Protein AF-0000000066093395 (afdb_homodimer)

Organism: Xenopus laevis (NCBI:txid8355)

Nearest PDB structures (foldseek):
  8q6o-assembly1_H  TM=8.807E-01  e=1.155E-27  Xenopus laevis
  2e9x-assembly1_B  TM=8.872E-01  e=5.746E-26  Homo sapiens
  2eho-assembly1_C  TM=9.135E-01  e=1.602E-23  Homo sapiens
  8ouw-assembly1_B  TM=8.621E-01  e=1.302E-15  Caenorhabditis elegans
  6rax-assembly1_L  TM=8.146E-01  e=9.639E-13  Drosophila melanogaster

Solvent-accessible surface area (backbone atoms only — not comparable to full-atom values): 20186 Å² total; per-residue (Å²): 120,54,70,67,55,53,41,53,54,36,34,60,36,76,37,42,28,33,27,71,45,75,40,73,65,42,83,47,96,91,48,67,40,65,54,38,39,57,79,40,75,39,73,39,35,35,54,56,50,49,52,36,35,74,69,68,38,37,45,56,51,63,58,84,64,74,34,64,71,55,38,48,52,52,36,53,50,45,69,70,41,92,47,55,51,80,64,97,42,71,40,50,68,50,44,49,51,53,43,52,72,72,41,36,92,50,34,83,64,41,69,59,42,54,52,44,53,48,51,36,48,52,52,50,52,52,50,40,48,50,50,29,47,34,33,69,69,39,71,40,71,30,81,60,64,50,58,62,33,64,67,50,44,46,49,37,23,52,41,34,31,51,45,51,50,50,51,48,49,54,55,49,44,67,70,52,63,66,76,72,64,66,71,77,111,123,55,71,66,55,52,42,54,53,36,34,59,36,76,37,42,30,32,26,72,44,75,39,73,66,42,84,46,96,92,48,66,41,66,55,38,38,57,78,39,75,38,74,38,35,35,56,56,51,50,52,35,36,72,70,69,39,35,44,56,51,64,57,84,64,74,34,62,71,55,37,49,51,52,36,52,51,44,69,69,42,92,48,56,52,81,64,98,41,69,39,51,68,50,42,49,51,51,43,51,72,70,41,36,91,51,35,82,63,43,69,58,42,53,52,44,53,49,52,36,48,52,52,51,51,53,50,39,46,51,50,27,49,34,34,69,70,39,70,42,70,30,80,59,65,50,58,62,33,66,67,52,43,46,51,36,24,51,42,35,31,51,45,50,51,50,52,48,49,56,55,51,44,66,72,52,63,66,77,71,65,65,75,75,114

Radius of gyration: 28.42 Å; Cα contacts (8 Å, |Δi|>4): 502; chains: 2; bounding box: 44×84×55 Å

Sequence (370 aa):
MDASEVEFLAEKEQVTVIPNFSLDKVYLIGGDLGPFNPSLPVEVPLWLAINLKQRQKCRIVPPEWMDVEKLEAIRDQERREETFTPMPSPYYMELTKLLLNHAADNIPKADEIRTLVKDTWDTRIAKLRLSADSFVKGQEAHAKLDNLTLMEINTIGTFFTESLNHMYKLRTSLQNPEEGQSQDYMDASEVEFLAEKEQVTVIPNFSLDKVYLIGGDLGPFNPSLPVEVPLWLAINLKQRQKCRIVPPEWMDVEKLEAIRDQERREETFTPMPSPYYMELTKLLLNHAADNIPKADEIRTLVKDTWDTRIAKLRLSADSFVKGQEAHAKLDNLTLMEINTIGTFFTESLNHMYKLRTSLQNPEEGQSQDY

Structure (mmCIF, N/CA/C/O backbone):
data_AF-0000000066093395-model_v1
#
loop_
_entity.id
_entity.type
_entity.pdbx_description
1 polymer 'DNA replication complex GINS protein PSF2'
#
loop_
_atom_site.group_PDB
_atom_site.id
_atom_site.type_symbol
_atom_site.label_atom_id
_atom_site.label_alt_id
_atom_site.label_comp_id
_atom_site.label_asym_id
_atom_site.label_entity_id
_atom_site.label_seq_id
_atom_site.pdbx_PDB_ins_code
_atom_site.Cartn_x
_atom_site.Cartn_y
_atom_site.Cartn_z
_atom_site.occupancy
_atom_site.B_iso_or_equiv
_atom_site.auth_seq_id
_atom_site.auth_comp_id
_atom_site.auth_asym_id
_atom_site.auth_atom_id
_atom_site.pdbx_PDB_model_num
ATOM 1 N N . MET A 1 1 ? 1.499 8.109 -1.812 1 68.25 1 MET A N 1
ATOM 2 C CA . MET A 1 1 ? 2.402 9.031 -1.131 1 68.25 1 MET A CA 1
ATOM 3 C C . MET A 1 1 ? 2.898 8.438 0.183 1 68.25 1 MET A C 1
ATOM 5 O O . MET A 1 1 ? 2.115 7.871 0.949 1 68.25 1 MET A O 1
ATOM 9 N N . ASP A 1 2 ? 4.191 8.398 0.306 1 76.38 2 ASP A N 1
ATOM 10 C CA . ASP A 1 2 ? 4.738 7.82 1.528 1 76.38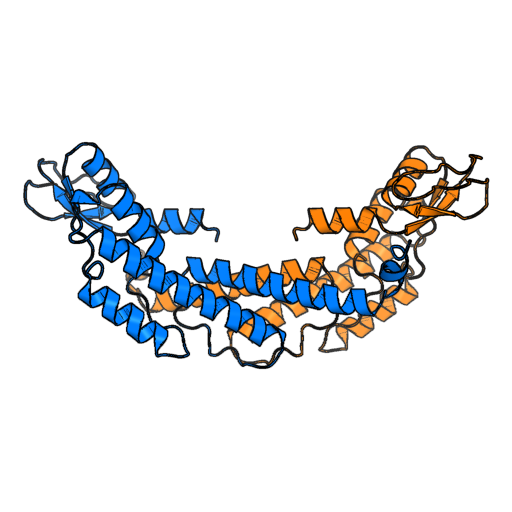 2 ASP A CA 1
ATOM 11 C C . ASP A 1 2 ? 4.863 8.875 2.627 1 76.38 2 ASP A C 1
ATOM 13 O O . ASP A 1 2 ? 4.555 10.047 2.41 1 76.38 2 ASP A O 1
ATOM 17 N N . ALA A 1 3 ? 5.141 8.484 3.775 1 78.69 3 ALA A N 1
ATOM 18 C CA . ALA A 1 3 ? 5.207 9.32 4.973 1 78.69 3 ALA A CA 1
ATOM 19 C C . ALA A 1 3 ? 6.152 10.5 4.77 1 78.69 3 ALA A C 1
ATOM 21 O O . ALA A 1 3 ? 5.863 11.617 5.203 1 78.69 3 ALA A O 1
ATOM 22 N N . SER A 1 4 ? 7.219 10.203 4.031 1 83.19 4 SER A N 1
ATOM 23 C CA . SER A 1 4 ? 8.219 11.242 3.783 1 83.19 4 SER A CA 1
ATOM 24 C C . SER A 1 4 ? 7.668 12.336 2.881 1 83.19 4 SER A C 1
ATOM 26 O O . SER A 1 4 ? 7.969 13.516 3.076 1 83.19 4 SER A O 1
ATOM 28 N N . GLU A 1 5 ? 6.926 11.906 2.008 1 85.44 5 GLU A N 1
ATOM 29 C CA . GLU A 1 5 ? 6.328 12.875 1.091 1 85.44 5 GLU A CA 1
ATOM 30 C C . GLU A 1 5 ? 5.324 13.773 1.812 1 85.44 5 GLU A C 1
ATOM 32 O O . GLU A 1 5 ? 5.266 14.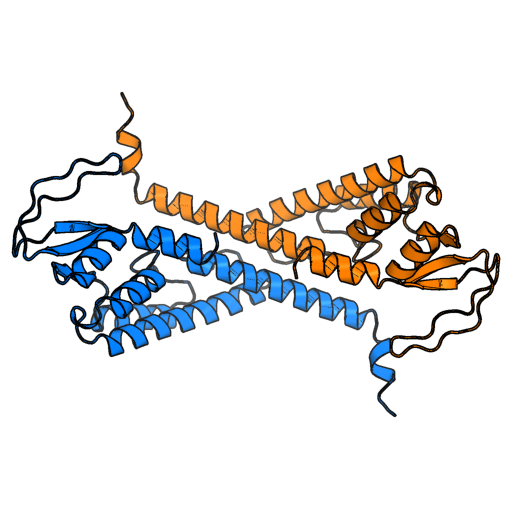977 1.551 1 85.44 5 GLU A O 1
ATOM 37 N N . VAL A 1 6 ? 4.637 13.18 2.713 1 87.75 6 VAL A N 1
ATOM 38 C CA . VAL A 1 6 ? 3.662 13.953 3.477 1 87.75 6 VAL A CA 1
ATOM 39 C C . VAL A 1 6 ? 4.387 14.969 4.359 1 87.75 6 VAL A C 1
ATOM 41 O O . VAL A 1 6 ? 3.961 16.125 4.465 1 87.75 6 VAL A O 1
ATOM 44 N N . GLU A 1 7 ? 5.453 14.531 4.934 1 89.12 7 GLU A N 1
ATOM 45 C CA . GLU A 1 7 ? 6.262 15.422 5.762 1 89.12 7 GLU A CA 1
ATOM 46 C C . GLU A 1 7 ? 6.816 16.578 4.938 1 89.12 7 GLU A C 1
ATOM 48 O O . GLU A 1 7 ? 6.875 17.719 5.418 1 89.12 7 GLU A O 1
ATOM 53 N N . PHE A 1 8 ? 7.207 16.281 3.746 1 89.81 8 PHE A N 1
ATOM 54 C CA . PHE A 1 8 ? 7.711 17.312 2.85 1 89.81 8 PHE A CA 1
ATOM 55 C C . PHE A 1 8 ? 6.641 18.375 2.576 1 89.81 8 PHE A C 1
ATOM 57 O O . PHE A 1 8 ? 6.922 19.562 2.586 1 89.81 8 PHE A O 1
ATOM 64 N N . LEU A 1 9 ? 5.531 17.922 2.408 1 87.62 9 LEU A N 1
ATOM 65 C CA . LEU A 1 9 ? 4.418 18.828 2.168 1 87.62 9 LEU A CA 1
ATOM 66 C C . LEU A 1 9 ? 4.121 19.656 3.41 1 87.62 9 LEU A C 1
ATOM 68 O O . LEU A 1 9 ? 3.834 20.859 3.307 1 87.62 9 LEU A O 1
ATOM 72 N N . ALA A 1 10 ? 4.227 19 4.516 1 92.44 10 ALA A N 1
ATOM 73 C CA . ALA A 1 10 ? 4.004 19.703 5.781 1 92.44 10 ALA A CA 1
ATOM 74 C C . ALA A 1 10 ? 5.016 20.828 5.973 1 92.44 10 ALA A C 1
ATOM 76 O O . ALA A 1 10 ? 4.68 21.891 6.5 1 92.44 10 ALA A O 1
ATOM 77 N N . GLU A 1 11 ? 6.199 20.641 5.504 1 93.38 11 GLU A N 1
ATOM 78 C CA . GLU A 1 11 ? 7.266 21.625 5.641 1 93.38 11 GLU A CA 1
ATOM 79 C C . GLU A 1 11 ? 6.988 22.859 4.793 1 93.38 11 GLU A C 1
ATOM 81 O O . GLU A 1 11 ? 7.547 23.922 5.043 1 93.38 11 GLU A O 1
ATOM 86 N N . LYS A 1 12 ? 6.172 22.672 3.83 1 90.62 12 LYS A N 1
ATOM 87 C CA . LYS A 1 12 ? 5.863 23.781 2.938 1 90.62 12 LYS A CA 1
ATOM 88 C C . LYS A 1 12 ? 4.703 24.609 3.477 1 90.62 12 LYS A C 1
ATOM 90 O O . LYS A 1 12 ? 4.434 25.719 2.979 1 90.62 12 LYS A O 1
ATOM 95 N N . GLU A 1 13 ? 4.055 24.125 4.449 1 92.19 13 GLU A N 1
ATOM 96 C CA . GLU A 1 13 ? 2.951 24.859 5.059 1 92.19 13 GLU A CA 1
ATOM 97 C C . GLU A 1 13 ? 3.424 26.188 5.641 1 92.19 13 GLU A C 1
ATOM 99 O O . GLU A 1 13 ? 4.52 26.281 6.199 1 92.19 13 GLU A O 1
ATOM 104 N N . GLN A 1 14 ? 2.498 27.188 5.449 1 92.12 14 GLN A N 1
ATOM 105 C CA . GLN A 1 14 ? 2.818 28.5 5.992 1 92.12 14 GLN A CA 1
ATOM 106 C C . GLN A 1 14 ? 2.555 28.562 7.496 1 92.12 14 GLN A C 1
ATOM 108 O O . GLN A 1 14 ? 1.531 28.062 7.969 1 92.12 14 GLN A O 1
ATOM 113 N N . VAL A 1 15 ? 3.596 29.094 8.195 1 96.06 15 VAL A N 1
ATOM 114 C CA . VAL A 1 15 ? 3.445 29.344 9.625 1 96.06 15 VAL A CA 1
ATOM 115 C C . VAL A 1 15 ? 3.867 30.766 9.953 1 96.06 15 VAL A C 1
ATOM 117 O O . VAL A 1 15 ? 4.539 31.422 9.156 1 96.06 15 VAL A O 1
ATOM 120 N N . THR A 1 16 ? 3.398 31.234 11.086 1 97.5 16 THR A N 1
ATOM 121 C CA . THR A 1 16 ? 3.727 32.594 11.516 1 97.5 16 THR A CA 1
ATOM 122 C C . THR A 1 16 ? 4.973 32.594 12.398 1 97.5 16 THR A C 1
ATOM 124 O O . THR A 1 16 ? 5.121 31.734 13.273 1 97.5 16 THR A O 1
ATOM 127 N N . VAL A 1 17 ? 5.922 33.5 12.094 1 97.94 17 VAL A N 1
ATOM 128 C CA . VAL A 1 17 ? 7.09 33.656 12.953 1 97.94 17 VAL A CA 1
ATOM 129 C C . VAL A 1 17 ? 7.215 35.125 13.367 1 97.94 17 VAL A C 1
ATOM 131 O O . VAL A 1 17 ? 6.672 36.031 12.703 1 97.94 17 VAL A O 1
ATOM 134 N N . ILE A 1 18 ? 7.77 35.312 14.492 1 98.31 18 ILE A N 1
ATOM 135 C CA . ILE A 1 18 ? 8.125 36.656 14.961 1 98.31 18 ILE A CA 1
ATOM 136 C C . ILE A 1 18 ? 9.641 36.812 14.93 1 98.31 18 ILE A C 1
ATOM 138 O O . ILE A 1 18 ? 10.344 36.312 15.82 1 98.31 18 ILE A O 1
ATOM 142 N N . PRO A 1 19 ? 10.156 37.469 13.922 1 97.25 19 PRO A N 1
ATOM 143 C CA . PRO A 1 19 ? 11.602 37.594 13.789 1 97.25 19 PRO A CA 1
ATOM 144 C C . PRO A 1 19 ? 12.195 38.594 14.805 1 97.25 19 PRO A C 1
ATOM 146 O O . PRO A 1 19 ? 11.477 39.438 15.344 1 97.25 19 PRO A O 1
ATOM 149 N N . ASN A 1 20 ? 13.453 38.406 15.117 1 97.62 20 ASN A N 1
ATOM 150 C CA . ASN A 1 20 ? 14.172 39.375 15.945 1 97.62 20 ASN A CA 1
ATOM 151 C C . ASN A 1 20 ? 15.25 40.094 15.148 1 97.62 20 ASN A C 1
ATOM 153 O O . ASN A 1 20 ? 16.172 40.688 15.734 1 97.62 20 ASN A O 1
ATOM 157 N N . PHE A 1 21 ? 15.133 40.031 13.82 1 95.62 21 PHE A N 1
ATOM 158 C CA . PHE A 1 21 ? 16.062 40.688 12.906 1 95.62 21 PHE A CA 1
ATOM 159 C C . PHE A 1 21 ? 15.305 41.438 11.82 1 95.62 21 PHE A C 1
ATOM 161 O O . PHE A 1 21 ? 14.086 41.312 11.703 1 95.62 21 PHE A O 1
ATOM 168 N N . SER A 1 22 ? 15.984 42.25 11.117 1 94.75 22 SER A N 1
ATOM 169 C CA . SER A 1 22 ? 15.43 42.969 9.984 1 94.75 22 SER A CA 1
ATOM 170 C C . SER A 1 22 ? 16.031 42.5 8.672 1 94.75 22 SER A C 1
ATOM 172 O O . SER A 1 22 ? 17.25 42.281 8.578 1 94.75 22 SER A O 1
ATOM 174 N N . LEU A 1 23 ? 15.227 42.219 7.82 1 92.06 23 LEU A N 1
ATOM 175 C CA . LEU A 1 23 ? 15.648 41.812 6.484 1 92.06 23 LEU A CA 1
ATOM 176 C C . LEU A 1 23 ? 14.625 42.25 5.438 1 92.06 23 LEU A C 1
ATOM 178 O O . LEU A 1 23 ? 13.43 42 5.605 1 92.06 23 LEU A O 1
ATOM 182 N N . ASP A 1 24 ? 15.062 42.875 4.418 1 90.44 24 ASP A N 1
ATOM 183 C CA . ASP A 1 24 ? 14.172 43.281 3.346 1 90.44 24 ASP A CA 1
ATOM 184 C C . ASP A 1 24 ? 13.602 42.094 2.604 1 90.44 24 ASP A C 1
ATOM 186 O O . ASP A 1 24 ? 14.078 40.969 2.779 1 90.44 24 ASP A O 1
ATOM 190 N N . LYS A 1 25 ? 12.594 42.344 1.783 1 90.31 25 LYS A N 1
ATOM 191 C CA . LYS A 1 25 ? 11.914 41.281 1.021 1 90.31 25 LYS A CA 1
ATOM 192 C C . LYS A 1 25 ? 12.883 40.594 0.074 1 90.31 25 LYS A C 1
ATOM 194 O O . LYS A 1 25 ? 13.711 41.219 -0.568 1 90.31 25 LYS A O 1
ATOM 199 N N . VAL A 1 26 ? 12.828 39.312 0.189 1 85.62 26 VAL A N 1
ATOM 200 C CA . VAL A 1 26 ? 13.633 38.5 -0.722 1 85.62 26 VAL A CA 1
ATOM 201 C C . VAL A 1 26 ? 12.734 37.844 -1.775 1 85.62 26 VAL A C 1
ATOM 203 O O . VAL A 1 26 ? 11.797 37.125 -1.439 1 85.62 26 VAL A O 1
ATOM 206 N N . TYR A 1 27 ? 12.914 38.219 -3.018 1 84.94 27 TYR A N 1
ATOM 207 C CA . TYR A 1 27 ? 12.102 37.688 -4.113 1 84.94 27 TYR A CA 1
ATOM 208 C C . TYR A 1 27 ? 12.688 36.406 -4.652 1 84.94 27 TYR A C 1
ATOM 210 O O . TYR A 1 27 ? 13.844 36.344 -5.078 1 84.94 27 TYR A O 1
ATOM 218 N N . LEU A 1 28 ? 11.945 35.344 -4.398 1 80.62 28 LEU A N 1
ATOM 219 C CA . LEU A 1 28 ? 12.383 34.031 -4.871 1 80.62 28 LEU A CA 1
ATOM 220 C C . LEU A 1 28 ? 11.422 33.5 -5.922 1 80.62 28 LEU A C 1
ATOM 222 O O . LEU A 1 28 ? 10.312 34.031 -6.086 1 80.62 28 LEU A O 1
ATOM 226 N N . ILE A 1 29 ? 11.836 32.5 -6.645 1 78.06 29 ILE A N 1
ATOM 227 C CA . ILE A 1 29 ? 11.016 31.906 -7.684 1 78.06 29 ILE A CA 1
ATOM 228 C C . ILE A 1 29 ? 9.781 31.266 -7.059 1 78.06 29 ILE A C 1
ATOM 230 O O . ILE A 1 29 ? 8.68 31.344 -7.609 1 78.06 29 ILE A O 1
ATOM 234 N N . GLY A 1 30 ? 9.93 30.781 -5.855 1 72.81 30 GLY A N 1
ATOM 235 C CA . GLY A 1 30 ? 8.836 30.062 -5.215 1 72.81 30 GLY A CA 1
ATOM 236 C C . GLY A 1 30 ? 8.008 30.938 -4.297 1 72.81 30 GLY A C 1
ATOM 237 O O . GLY A 1 30 ? 7.145 30.438 -3.568 1 72.81 30 GLY A O 1
ATOM 238 N N . GLY A 1 31 ? 8.297 32.156 -4.398 1 78.38 31 GLY A N 1
ATOM 239 C CA . GLY A 1 31 ? 7.562 33.062 -3.527 1 78.38 31 GLY A CA 1
ATOM 240 C C . GLY A 1 31 ? 8.461 34 -2.74 1 78.38 31 GLY A C 1
ATOM 241 O O . GLY A 1 31 ? 9.586 33.625 -2.396 1 78.38 31 GLY A O 1
ATOM 242 N N . ASP A 1 32 ? 7.938 35.125 -2.578 1 84.56 32 ASP A N 1
ATOM 243 C CA . ASP A 1 32 ? 8.703 36.125 -1.851 1 84.56 32 ASP A CA 1
ATOM 244 C C . ASP A 1 32 ? 8.727 35.812 -0.354 1 84.56 32 ASP A C 1
ATOM 246 O O . ASP A 1 32 ? 7.797 35.188 0.172 1 84.56 32 ASP A O 1
ATOM 250 N N . LEU A 1 33 ? 9.828 36.094 0.208 1 86.5 33 LEU A N 1
ATOM 251 C CA . LEU A 1 33 ? 9.977 35.969 1.653 1 86.5 33 LEU A CA 1
ATOM 252 C C . LEU A 1 33 ? 10.156 37.312 2.314 1 86.5 33 LEU A C 1
ATOM 254 O O . LEU A 1 33 ? 10.891 38.188 1.808 1 86.5 33 LEU A O 1
ATOM 258 N N . GLY A 1 34 ? 9.469 37.531 3.361 1 85.69 34 GLY A N 1
ATOM 259 C CA . GLY A 1 34 ? 9.617 38.781 4.098 1 85.69 34 GLY A CA 1
ATOM 260 C C . GLY A 1 34 ? 8.758 39.906 3.549 1 85.69 34 GLY A C 1
ATOM 261 O O . GLY A 1 34 ? 7.762 39.656 2.867 1 85.69 34 GLY A O 1
ATOM 262 N N . PRO A 1 35 ? 9.086 41.094 3.951 1 92.12 35 PRO A N 1
ATOM 263 C CA . PRO A 1 35 ? 10.211 41.469 4.805 1 92.12 35 PRO A CA 1
ATOM 264 C C . PRO A 1 35 ? 10.086 40.938 6.23 1 92.12 35 PRO A C 1
ATOM 266 O O . PRO A 1 35 ? 8.984 40.594 6.66 1 92.12 35 PRO A O 1
ATOM 269 N N . PHE A 1 36 ? 11.312 40.875 6.809 1 95.38 36 PHE A N 1
ATOM 270 C CA . PHE A 1 36 ? 11.367 40.531 8.227 1 95.38 36 PHE A CA 1
ATOM 271 C C . PHE A 1 36 ? 11.648 41.781 9.062 1 95.38 36 PHE A C 1
ATOM 273 O O . PHE A 1 36 ? 12.602 42.5 8.805 1 95.38 36 PHE A O 1
ATOM 280 N N . ASN A 1 37 ? 10.711 42.062 9.914 1 95.81 37 ASN A N 1
ATOM 281 C CA . ASN A 1 37 ? 10.867 43.156 10.875 1 95.81 37 ASN A CA 1
ATOM 282 C C . ASN A 1 37 ? 10.742 42.656 12.312 1 95.81 37 ASN A C 1
ATOM 284 O O . ASN A 1 37 ? 9.859 41.844 12.625 1 95.81 37 ASN A O 1
ATOM 288 N N . PRO A 1 38 ? 11.656 43.125 13.109 1 96.19 38 PRO A N 1
ATOM 289 C CA . PRO A 1 38 ? 11.594 42.656 14.5 1 96.19 38 PRO A CA 1
ATOM 290 C C . PRO A 1 38 ? 10.219 42.875 15.125 1 96.19 38 PRO A C 1
ATOM 292 O O . PRO A 1 38 ? 9.609 43.906 14.945 1 96.19 38 PRO A O 1
ATOM 295 N N . SER A 1 39 ? 9.75 41.844 15.836 1 94.62 39 SER A N 1
ATOM 296 C CA . SER A 1 39 ? 8.555 41.875 16.672 1 94.62 39 SER A CA 1
ATOM 297 C C . SER A 1 39 ? 7.285 41.938 15.836 1 94.62 39 SER A C 1
ATOM 299 O O . SER A 1 39 ? 6.184 42.062 16.375 1 94.62 39 SER A O 1
ATOM 301 N N . LEU A 1 40 ? 7.434 41.938 14.484 1 96.06 40 LEU A N 1
ATOM 302 C CA . LEU A 1 40 ? 6.266 41.906 13.617 1 96.06 40 LEU A CA 1
ATOM 303 C C . LEU A 1 40 ? 6.059 40.5 13.031 1 96.06 40 LEU A C 1
ATOM 305 O O . LEU A 1 40 ? 6.969 39.938 12.414 1 96.06 40 LEU A O 1
ATOM 309 N N . PRO A 1 41 ? 4.934 39.969 13.203 1 96.94 41 PRO A N 1
ATOM 310 C CA . PRO A 1 41 ? 4.672 38.625 12.68 1 96.94 41 PRO A CA 1
ATOM 311 C C . PRO A 1 41 ? 4.734 38.562 11.156 1 96.94 41 PRO A C 1
ATOM 313 O O . PRO A 1 41 ? 4.301 39.5 10.477 1 96.94 41 PRO A O 1
ATOM 316 N N . VAL A 1 42 ? 5.293 37.469 10.656 1 95.62 42 VAL A N 1
ATOM 317 C CA . VAL A 1 42 ? 5.395 37.25 9.219 1 95.62 42 VAL A CA 1
ATOM 318 C C . VAL A 1 42 ? 5.121 35.781 8.914 1 95.62 42 VAL A C 1
ATOM 320 O O . VAL A 1 42 ? 5.523 34.875 9.672 1 95.62 42 VAL A O 1
ATOM 323 N N . GLU A 1 43 ? 4.465 35.5 7.789 1 94.75 43 GLU A N 1
ATOM 324 C CA . GLU A 1 43 ? 4.203 34.156 7.367 1 94.75 43 GLU A CA 1
ATOM 325 C C . GLU A 1 43 ? 5.348 33.594 6.512 1 94.75 43 GLU A C 1
ATOM 327 O O . GLU A 1 43 ? 5.789 34.25 5.57 1 94.75 43 GLU A O 1
ATOM 332 N N . VAL A 1 44 ? 5.824 32.438 6.902 1 94.31 44 VAL A N 1
ATOM 333 C CA . VAL A 1 44 ? 6.902 31.797 6.16 1 94.31 44 VAL A CA 1
ATOM 334 C C . VAL A 1 44 ? 6.645 30.281 6.09 1 94.31 44 VAL A C 1
ATOM 336 O O . VAL A 1 44 ? 5.891 29.734 6.902 1 94.31 44 VAL A O 1
ATOM 339 N N . PRO A 1 45 ? 7.223 29.594 5.137 1 93.75 45 PRO A N 1
ATOM 340 C CA . PRO A 1 45 ? 7.145 28.141 5.152 1 93.75 45 PRO A CA 1
ATOM 341 C C . PRO A 1 45 ? 7.758 27.531 6.41 1 93.75 45 PRO A C 1
ATOM 343 O O . PRO A 1 45 ? 8.711 28.078 6.965 1 93.75 45 PRO A O 1
ATOM 346 N N . LEU A 1 46 ? 7.277 26.453 6.82 1 96.75 46 LEU A N 1
ATOM 347 C CA . LEU A 1 46 ? 7.688 25.828 8.078 1 96.75 46 LEU A CA 1
ATOM 348 C C . LEU A 1 46 ? 9.18 25.531 8.078 1 96.75 46 LEU A C 1
ATOM 350 O O . LEU A 1 46 ? 9.859 25.719 9.086 1 96.75 46 LEU A O 1
ATOM 354 N N . TRP A 1 47 ? 9.633 25.031 6.91 1 94.94 47 TRP A N 1
ATOM 355 C CA . TRP A 1 47 ? 11.055 24.688 6.863 1 94.94 47 TRP A CA 1
ATOM 356 C C . TRP A 1 47 ? 11.922 25.906 7.156 1 94.94 47 TRP A C 1
ATOM 358 O O . TRP A 1 47 ? 12.945 25.812 7.832 1 94.94 47 TRP A O 1
ATOM 368 N N . LEU A 1 48 ? 11.531 27.031 6.719 1 94.44 48 LEU A N 1
ATOM 369 C CA . LEU A 1 48 ? 12.281 28.25 6.98 1 94.44 48 LEU A CA 1
ATOM 370 C C . LEU A 1 48 ? 12.133 28.688 8.438 1 94.44 48 LEU A C 1
ATOM 372 O O . LEU A 1 48 ? 13.102 29.125 9.062 1 94.44 48 LEU A O 1
ATOM 376 N N . ALA A 1 49 ? 10.93 28.562 8.945 1 97.25 49 ALA A N 1
ATOM 377 C CA . ALA A 1 49 ? 10.688 28.875 10.352 1 97.25 49 ALA A CA 1
ATOM 378 C C . ALA A 1 49 ? 11.609 28.078 11.266 1 97.25 49 ALA A C 1
ATOM 380 O O . ALA A 1 49 ? 12.203 28.625 12.195 1 97.25 49 ALA A O 1
ATOM 381 N N . ILE A 1 50 ? 11.766 26.844 10.961 1 97.44 50 ILE A N 1
ATOM 382 C CA . ILE A 1 50 ? 12.594 25.953 11.766 1 97.44 50 ILE A CA 1
ATOM 383 C C . ILE A 1 50 ? 14.055 26.375 11.688 1 97.44 50 ILE A C 1
ATOM 385 O O . ILE A 1 50 ? 14.75 26.422 12.703 1 97.44 50 ILE A O 1
ATOM 389 N N . ASN A 1 51 ? 14.414 26.703 10.477 1 95.5 51 ASN A N 1
ATOM 390 C CA . ASN A 1 51 ? 15.789 27.156 10.273 1 95.5 51 ASN A CA 1
ATOM 391 C C . ASN A 1 51 ? 16.062 28.438 11.062 1 95.5 51 ASN A C 1
ATOM 393 O O . ASN A 1 51 ? 17.094 28.531 11.75 1 95.5 51 ASN A O 1
ATOM 397 N N . LEU A 1 52 ? 15.211 29.375 10.938 1 96.56 52 LEU A N 1
ATOM 398 C CA . LEU A 1 52 ? 15.359 30.641 11.648 1 96.56 52 LEU A CA 1
ATOM 399 C C . LEU A 1 52 ? 15.359 30.422 13.164 1 96.56 52 LEU A C 1
ATOM 401 O O . LEU A 1 52 ? 16.156 31.016 13.883 1 96.56 52 LEU A O 1
ATOM 405 N N . LYS A 1 53 ? 14.484 29.5 13.617 1 97.88 53 LYS A N 1
ATOM 406 C CA . LYS A 1 53 ? 14.398 29.188 15.039 1 97.88 53 LYS A CA 1
ATOM 407 C C . LYS A 1 53 ? 15.695 28.562 15.539 1 97.88 53 LYS A C 1
ATOM 409 O O . LYS A 1 53 ? 16.188 28.922 16.609 1 97.88 53 LYS A O 1
ATOM 414 N N . GLN A 1 54 ? 16.203 27.688 14.758 1 96.88 54 GLN A N 1
ATOM 415 C CA . GLN A 1 54 ? 17.438 27.016 15.117 1 96.88 54 GLN A CA 1
ATOM 416 C C . GLN A 1 54 ? 18.578 28.031 15.281 1 96.88 54 GLN A C 1
ATOM 418 O O . GLN A 1 54 ? 19.453 27.844 16.125 1 96.88 54 GLN A O 1
ATOM 423 N N . ARG A 1 55 ? 18.562 29.078 14.578 1 96.62 55 ARG A N 1
ATOM 424 C CA . ARG A 1 55 ? 19.578 30.125 14.617 1 96.62 55 ARG A CA 1
ATOM 425 C C . ARG A 1 55 ? 19.203 31.203 15.633 1 96.62 55 ARG A C 1
ATOM 427 O O . ARG A 1 55 ? 19.875 32.25 15.719 1 96.62 55 ARG A O 1
ATOM 434 N N . GLN A 1 56 ? 18.156 31.016 16.312 1 97.06 56 GLN A N 1
ATOM 435 C CA . GLN A 1 56 ? 17.656 31.938 17.344 1 97.06 56 GLN A CA 1
ATOM 436 C C . GLN A 1 56 ? 17.297 33.281 16.734 1 97.06 56 GLN A C 1
ATOM 438 O O . GLN A 1 56 ? 17.547 34.312 17.344 1 97.06 56 GLN A O 1
ATOM 443 N N . LYS A 1 57 ? 16.672 33.188 15.523 1 97.19 57 LYS A N 1
ATOM 444 C CA . LYS A 1 57 ? 16.359 34.406 14.797 1 97.19 57 LYS A CA 1
ATOM 445 C C . LYS A 1 57 ? 14.859 34.719 14.844 1 97.19 57 LYS A C 1
ATOM 447 O O . LYS A 1 57 ? 14.414 35.75 14.359 1 97.19 57 LYS A O 1
ATOM 452 N N . CYS A 1 58 ? 14.117 33.812 15.445 1 97.88 58 CYS A N 1
ATOM 453 C CA . CYS A 1 58 ? 12.688 34.062 15.523 1 97.88 58 CYS A CA 1
ATOM 454 C C . CYS A 1 58 ? 12.039 33.219 16.609 1 97.88 58 CYS A C 1
ATOM 456 O O . CYS A 1 58 ? 12.695 32.344 17.188 1 97.88 58 CYS A O 1
ATOM 458 N N . ARG A 1 59 ? 10.859 33.562 16.906 1 97.94 59 ARG A N 1
ATOM 459 C CA . ARG A 1 59 ? 9.914 32.719 17.609 1 97.94 59 ARG A CA 1
ATOM 460 C C . ARG A 1 59 ? 8.805 32.25 16.672 1 97.94 59 ARG A C 1
ATOM 462 O O . ARG A 1 59 ? 8.32 33.031 15.844 1 97.94 59 ARG A O 1
ATOM 469 N N . ILE A 1 60 ? 8.438 31 16.891 1 98.25 60 ILE A N 1
ATOM 470 C CA . ILE A 1 60 ? 7.363 30.469 16.062 1 98.25 60 ILE A CA 1
ATOM 471 C C . ILE A 1 60 ? 6.031 30.562 16.797 1 98.25 60 ILE A C 1
ATOM 473 O O . ILE A 1 60 ? 5.941 30.203 17.969 1 98.25 60 ILE A O 1
ATOM 477 N N . VAL A 1 61 ? 5.043 31.141 16.109 1 98 61 VAL A N 1
ATOM 478 C CA . VAL A 1 61 ? 3.691 31.203 16.656 1 98 61 VAL A CA 1
ATOM 479 C C . VAL A 1 61 ? 2.93 29.922 16.312 1 98 61 VAL A C 1
ATOM 481 O O . VAL A 1 61 ? 2.732 29.625 15.125 1 98 61 VAL A O 1
ATOM 484 N N . PRO A 1 62 ? 2.594 29.172 17.312 1 97.06 62 PRO A N 1
ATOM 485 C CA . PRO A 1 62 ? 1.863 27.953 16.984 1 97.06 62 PRO A CA 1
ATOM 486 C C . PRO A 1 62 ? 0.544 28.219 16.266 1 97.06 62 PRO A C 1
ATOM 488 O O . PRO A 1 62 ? -0.078 29.266 16.484 1 97.06 62 PRO A O 1
ATOM 491 N N . PRO A 1 63 ? 0.177 27.344 15.398 1 97 63 PRO A N 1
ATOM 492 C CA . PRO A 1 63 ? -1.143 27.484 14.773 1 97 63 PRO A CA 1
ATOM 493 C C . PRO A 1 63 ? -2.271 27.547 15.797 1 97 63 PRO A C 1
ATOM 495 O O . PRO A 1 63 ? -2.143 27.016 16.906 1 97 63 PRO A O 1
ATOM 498 N N . GLU A 1 64 ? -3.402 28.094 15.367 1 96.44 64 GLU A N 1
ATOM 499 C CA . GLU A 1 64 ? -4.516 28.359 16.281 1 96.44 64 GLU A CA 1
ATOM 500 C C . GLU A 1 64 ? -5.051 27.078 16.891 1 96.44 64 GLU A C 1
ATOM 502 O O . GLU A 1 64 ? -5.453 27.062 18.047 1 96.44 64 GLU A O 1
ATOM 507 N N . TRP A 1 65 ? -4.98 26.062 16.156 1 97.56 65 TRP A N 1
ATOM 508 C CA . TRP A 1 65 ? -5.59 24.812 16.609 1 97.56 65 TRP A CA 1
ATOM 509 C C . TRP A 1 65 ? -4.691 24.094 17.609 1 97.56 65 TRP A C 1
ATOM 511 O O . TRP A 1 65 ? -5.125 23.156 18.281 1 97.56 65 TRP A O 1
ATOM 521 N N . MET A 1 66 ? -3.412 24.469 17.656 1 97.88 66 MET A N 1
ATOM 522 C CA . MET A 1 66 ? -2.496 23.875 18.625 1 97.88 66 MET A CA 1
ATOM 523 C C . MET A 1 66 ? -2.695 24.469 20.016 1 97.88 66 MET A C 1
ATOM 525 O O . MET A 1 66 ? -1.792 25.109 20.562 1 97.88 66 MET A O 1
ATOM 529 N N . ASP A 1 67 ? -3.889 24.219 20.484 1 98 67 ASP A N 1
ATOM 530 C CA . ASP A 1 67 ? -4.402 24.656 21.781 1 98 67 ASP A CA 1
ATOM 531 C C . ASP A 1 67 ? -5.094 23.516 22.516 1 98 67 ASP A C 1
ATOM 533 O O . ASP A 1 67 ? -5.844 22.734 21.906 1 98 67 ASP A O 1
ATOM 537 N N . VAL A 1 68 ? -4.855 23.406 23.812 1 98.5 68 VAL A N 1
ATOM 538 C CA . VAL A 1 68 ? -5.305 22.266 24.609 1 98.5 68 VAL A CA 1
ATOM 539 C C . VAL A 1 68 ? -6.828 22.156 24.531 1 98.5 68 VAL A C 1
ATOM 541 O O . VAL A 1 68 ? -7.367 21.078 24.281 1 98.5 68 VAL A O 1
ATOM 544 N N . GLU A 1 69 ? -7.512 23.266 24.719 1 98.38 69 GLU A N 1
ATOM 545 C CA . GLU A 1 69 ? -8.969 23.25 24.734 1 98.38 69 GLU A CA 1
ATOM 546 C C . GLU A 1 69 ? -9.523 22.844 23.359 1 98.38 69 GLU A C 1
ATOM 548 O O . GLU A 1 69 ? -10.453 22.031 23.281 1 98.38 69 GLU A O 1
ATOM 553 N N . LYS A 1 70 ? -8.961 23.344 22.328 1 98.31 70 LYS A N 1
ATOM 554 C CA . LYS A 1 70 ? -9.406 23.047 20.969 1 98.31 70 LYS A CA 1
ATOM 555 C C . LYS A 1 70 ? -9.133 21.594 20.609 1 98.31 70 LYS A C 1
ATOM 557 O O . LYS A 1 70 ? -9.984 20.922 20.031 1 98.31 70 LYS A O 1
ATOM 562 N N . LEU A 1 71 ? -7.945 21.141 21 1 98.5 71 LEU A N 1
ATOM 563 C CA . LEU A 1 71 ? -7.551 19.766 20.688 1 98.5 71 LEU A CA 1
ATOM 564 C C . LEU A 1 71 ? -8.375 18.781 21.5 1 98.5 71 LEU A C 1
ATOM 566 O O . LEU A 1 71 ? -8.688 17.688 21.016 1 98.5 71 LEU A O 1
ATOM 570 N N . GLU A 1 72 ? -8.727 19.141 22.719 1 98.56 72 GLU A N 1
ATOM 571 C CA . GLU A 1 72 ? -9.617 18.312 23.531 1 98.56 72 GLU A CA 1
ATOM 572 C C . GLU A 1 72 ? -10.984 18.156 22.859 1 98.56 72 GLU A C 1
ATOM 574 O O . GLU A 1 72 ? -11.531 17.062 22.797 1 98.56 72 GLU A O 1
ATOM 579 N N . ALA A 1 73 ? -11.477 19.234 22.359 1 98.31 73 ALA A N 1
ATOM 580 C CA . ALA A 1 73 ? -12.766 19.203 21.672 1 98.31 73 ALA A CA 1
ATOM 581 C C . ALA A 1 73 ? -12.711 18.328 20.422 1 98.31 73 ALA A C 1
ATOM 583 O O . ALA A 1 73 ? -13.633 17.562 20.156 1 98.31 73 ALA A O 1
ATOM 584 N N . ILE A 1 74 ? -11.664 18.453 19.672 1 98.06 74 ILE A N 1
ATOM 585 C CA . ILE A 1 74 ? -11.469 17.672 18.453 1 98.06 74 ILE A CA 1
ATOM 586 C C . ILE A 1 74 ? -11.398 16.188 18.812 1 98.06 74 ILE A C 1
ATOM 588 O O . ILE A 1 74 ? -12.062 15.359 18.172 1 98.06 74 ILE A O 1
ATOM 592 N N . ARG A 1 75 ? -10.586 15.844 19.812 1 98.12 75 ARG A N 1
ATOM 593 C CA . ARG A 1 75 ? -10.43 14.461 20.266 1 98.12 75 ARG A CA 1
ATOM 594 C C . ARG A 1 75 ? -11.773 13.883 20.703 1 98.12 75 ARG A C 1
ATOM 596 O O . ARG A 1 75 ? -12.133 12.773 20.297 1 98.12 75 ARG A O 1
ATOM 603 N N . ASP A 1 76 ? -12.5 14.641 21.5 1 98.19 76 ASP A N 1
ATOM 604 C CA . ASP A 1 76 ? -13.773 14.156 22.047 1 98.19 76 ASP A CA 1
ATOM 605 C C . ASP A 1 76 ? -14.797 13.969 20.938 1 98.19 76 ASP A C 1
ATOM 607 O O . ASP A 1 76 ? -15.562 13 20.938 1 98.19 76 ASP A O 1
ATOM 611 N N . GLN A 1 77 ? -14.844 14.875 20.016 1 97.75 77 GLN A N 1
ATOM 612 C CA . GLN A 1 77 ? -15.75 14.742 18.875 1 97.75 77 GLN A CA 1
ATOM 613 C C . GLN A 1 77 ? -15.406 13.508 18.047 1 97.75 77 GLN A C 1
ATOM 615 O O . GLN A 1 77 ? -16.312 12.773 17.625 1 97.75 77 GLN A O 1
ATOM 620 N N . GLU A 1 78 ? -14.086 13.273 17.828 1 97.44 78 GLU A N 1
ATOM 621 C CA . GLU A 1 78 ? -13.633 12.109 17.062 1 97.44 78 GLU A CA 1
ATOM 622 C C . GLU A 1 78 ? -14.055 10.812 17.734 1 97.44 78 GLU A C 1
ATOM 624 O O . GLU A 1 78 ? -14.438 9.852 17.062 1 97.44 78 GLU A O 1
ATOM 629 N N . ARG A 1 79 ? -14.055 10.797 19.016 1 96.94 79 ARG A N 1
ATOM 630 C CA . ARG A 1 79 ? -14.414 9.609 19.797 1 96.94 79 ARG A CA 1
ATOM 631 C C . ARG A 1 79 ? -15.922 9.375 19.766 1 96.94 79 ARG A C 1
ATOM 633 O O . ARG A 1 79 ? -16.375 8.227 19.766 1 96.94 79 ARG A O 1
ATOM 640 N N . ARG A 1 80 ? -16.641 10.406 19.672 1 96.56 80 ARG A N 1
ATOM 641 C CA . ARG A 1 80 ? -18.109 10.32 19.734 1 96.56 80 ARG A CA 1
ATOM 642 C C . ARG A 1 80 ? -18.688 9.914 18.375 1 96.56 80 ARG A C 1
ATOM 644 O O . ARG A 1 80 ? -19.641 9.125 18.328 1 96.56 80 ARG A O 1
ATOM 651 N N . GLU A 1 81 ? -18.156 10.414 17.328 1 93.75 81 GLU A N 1
ATOM 652 C CA . GLU A 1 81 ? -18.703 10.203 15.984 1 93.75 81 GLU A CA 1
ATOM 653 C C . GLU A 1 81 ? -18.234 8.875 15.398 1 93.75 81 GLU A C 1
ATOM 655 O O . GLU A 1 81 ? -17.078 8.477 15.594 1 93.75 81 GLU A O 1
ATOM 66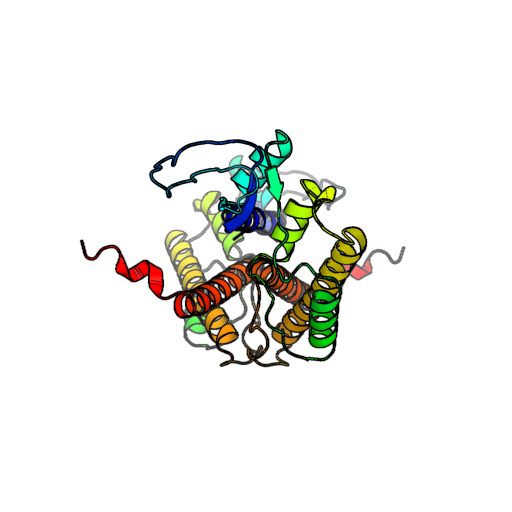0 N N . GLU A 1 82 ? -19.094 8.266 14.617 1 87.69 82 GLU A N 1
ATOM 661 C CA . GLU A 1 82 ? -18.734 7.027 13.93 1 87.69 82 GLU A CA 1
ATOM 662 C C . GLU A 1 82 ? -17.875 7.309 12.703 1 87.69 82 GLU A C 1
ATOM 664 O O . GLU A 1 82 ? -16.969 6.539 12.391 1 87.69 82 GLU A O 1
ATOM 669 N N . THR A 1 83 ? -18.109 8.422 12.102 1 89.19 83 THR A N 1
ATOM 670 C CA . THR A 1 83 ? -17.359 8.812 10.914 1 89.19 83 THR A CA 1
ATOM 671 C C . THR A 1 83 ? -16.188 9.711 11.289 1 89.19 83 THR A C 1
ATOM 673 O O . THR A 1 83 ? -16.141 10.242 12.398 1 89.19 83 THR A O 1
ATOM 676 N N . PHE A 1 84 ? -15.266 9.758 10.422 1 94.19 84 PHE A N 1
ATOM 677 C CA . PHE A 1 84 ? -14.109 10.617 10.664 1 94.19 84 PHE A CA 1
ATOM 678 C C . PHE A 1 84 ? -14.516 12.086 10.672 1 94.19 84 PHE A C 1
ATOM 680 O O . PHE A 1 84 ? -15.266 12.531 9.805 1 94.19 84 PHE A O 1
ATOM 687 N N . THR A 1 85 ? -14.07 12.82 11.633 1 95.56 85 THR A N 1
ATOM 688 C CA . THR A 1 85 ? -14.344 14.25 11.711 1 95.56 85 THR A CA 1
ATOM 689 C C . THR A 1 85 ? -13.234 15.047 11.031 1 95.56 85 THR A C 1
ATOM 691 O O . THR A 1 85 ? -12.125 14.547 10.844 1 95.56 85 THR A O 1
ATOM 694 N N . PRO A 1 86 ? -13.539 16.281 10.594 1 93.44 86 PRO A N 1
ATOM 695 C CA . PRO A 1 86 ? -12.492 17.094 9.977 1 93.44 86 PRO A CA 1
ATOM 696 C C . PRO A 1 86 ? -11.344 17.406 10.93 1 93.44 86 PRO A C 1
ATOM 698 O O . PRO A 1 86 ? -11.57 17.625 12.125 1 93.44 86 PRO A O 1
ATOM 701 N N . MET A 1 87 ? -10.148 17.359 10.391 1 95.94 87 MET A N 1
ATOM 702 C CA . MET A 1 87 ? -8.961 17.734 11.156 1 95.94 87 MET A CA 1
ATOM 703 C C . MET A 1 87 ? -8.57 19.188 10.898 1 95.94 87 MET A C 1
ATOM 705 O O . MET A 1 87 ? -8.945 19.75 9.875 1 95.94 87 MET A O 1
ATOM 709 N N . PRO A 1 88 ? -7.941 19.766 11.852 1 95.19 88 PRO A N 1
ATOM 710 C CA . PRO A 1 88 ? -7.633 21.188 11.711 1 95.19 88 PRO A CA 1
ATOM 711 C C . PRO A 1 88 ? -6.637 21.469 10.586 1 95.19 88 PRO A C 1
ATOM 713 O O . PRO A 1 88 ? -6.547 22.594 10.094 1 95.19 88 PRO A O 1
ATOM 716 N N . SER A 1 89 ? -5.887 20.516 10.188 1 93.31 89 SER A N 1
ATOM 717 C CA . SER A 1 89 ? -4.934 20.547 9.086 1 93.31 89 SER A CA 1
ATOM 718 C C . SER A 1 89 ? -4.77 19.172 8.453 1 93.31 89 SER A C 1
ATOM 720 O O . SER A 1 89 ? -4.805 18.156 9.148 1 93.31 89 SER A O 1
ATOM 722 N N . PRO A 1 90 ? -4.539 19.281 7.172 1 90.62 90 PRO A N 1
ATOM 723 C CA . PRO A 1 90 ? -4.25 17.984 6.543 1 90.62 90 PRO A CA 1
ATOM 724 C C . PRO A 1 90 ? -2.92 17.391 6.996 1 90.62 90 PRO A C 1
ATOM 726 O O . PRO A 1 90 ? -2.652 16.219 6.754 1 90.62 90 PRO A O 1
ATOM 729 N N . TYR A 1 91 ? -2.129 18.219 7.695 1 93.69 91 TYR A N 1
ATOM 730 C CA . TYR A 1 91 ? -0.803 17.797 8.133 1 93.69 91 TYR A CA 1
ATOM 731 C C . TYR A 1 91 ? -0.664 17.922 9.648 1 93.69 91 TYR A C 1
ATOM 733 O O . TYR A 1 91 ? 0.429 18.172 10.156 1 93.69 91 TYR A O 1
ATOM 741 N N . TYR A 1 92 ? -1.743 17.797 10.359 1 96.25 92 TYR A N 1
ATOM 742 C CA . TYR A 1 92 ? -1.73 18.109 11.781 1 96.25 92 TYR A CA 1
ATOM 743 C C . TYR A 1 92 ? -0.691 17.266 12.516 1 96.25 92 TYR A C 1
ATOM 745 O O . TYR A 1 92 ? -0.012 17.766 13.422 1 96.25 92 TYR A O 1
ATOM 753 N N . MET A 1 93 ? -0.504 15.977 12.133 1 95.5 93 MET A N 1
ATOM 754 C CA . MET A 1 93 ? 0.448 15.086 12.789 1 95.5 93 MET A CA 1
ATOM 755 C C . MET A 1 93 ? 1.883 15.5 12.477 1 95.5 93 MET A C 1
ATOM 757 O O . MET A 1 93 ? 2.707 15.633 13.383 1 95.5 93 MET A O 1
ATOM 761 N N . GLU A 1 94 ? 2.143 15.75 11.219 1 94.94 94 GLU A N 1
ATOM 762 C CA . GLU A 1 94 ? 3.488 16.125 10.797 1 94.94 94 GLU A CA 1
ATOM 763 C C . GLU A 1 94 ? 3.877 17.5 11.359 1 94.94 94 GLU A C 1
ATOM 765 O O . GLU A 1 94 ? 5.008 17.688 11.805 1 94.94 94 GLU A O 1
ATOM 770 N N . LEU A 1 95 ? 2.891 18.406 11.281 1 96.38 95 LEU A N 1
ATOM 771 C CA . LEU A 1 95 ? 3.131 19.734 11.812 1 96.38 95 LEU A CA 1
ATOM 772 C C . LEU A 1 95 ? 3.441 19.672 13.305 1 96.38 95 LEU A C 1
ATOM 774 O O . LEU A 1 95 ? 4.387 20.312 13.773 1 96.38 95 LEU A O 1
ATOM 778 N N . THR A 1 96 ? 2.668 18.938 14.047 1 97.38 96 THR A N 1
ATOM 779 C CA . THR A 1 96 ? 2.873 18.797 15.484 1 97.38 96 THR A CA 1
ATOM 780 C C . THR A 1 96 ? 4.258 18.234 15.781 1 97.38 96 THR A C 1
ATOM 782 O O . THR A 1 96 ? 4.992 18.781 16.609 1 97.38 96 THR A O 1
ATOM 785 N N . LYS A 1 97 ? 4.586 17.188 15.055 1 96.5 97 LYS A N 1
ATOM 786 C CA . LYS A 1 97 ? 5.883 16.547 15.242 1 96.5 97 LYS A CA 1
ATOM 787 C C . LYS A 1 97 ? 7.023 17.531 14.984 1 96.5 97 LYS A C 1
ATOM 789 O O . LYS A 1 97 ? 7.926 17.672 15.82 1 96.5 97 LYS A O 1
ATOM 794 N N . LEU A 1 98 ? 6.945 18.234 13.906 1 97.19 98 LEU A N 1
ATOM 795 C CA . LEU A 1 98 ? 8.008 19.156 13.508 1 97.19 98 LEU A CA 1
ATOM 796 C C . LEU A 1 98 ? 8.102 20.328 14.477 1 97.19 98 LEU A C 1
ATOM 798 O O . LEU A 1 98 ? 9.195 20.688 14.922 1 97.19 98 LEU A O 1
ATOM 802 N N . LEU A 1 99 ? 7.008 20.891 14.844 1 98 99 LEU A N 1
ATOM 803 C CA . LEU A 1 99 ? 6.988 22.062 15.711 1 98 99 LEU A CA 1
ATOM 804 C C . LEU A 1 99 ? 7.453 21.703 17.125 1 98 99 LEU A C 1
ATOM 806 O O . LEU A 1 99 ? 8.25 22.422 17.719 1 98 99 LEU A O 1
ATOM 810 N N . LEU A 1 100 ? 7.008 20.562 17.641 1 97.94 100 LEU A N 1
ATOM 811 C CA . LEU A 1 100 ? 7.379 20.188 19 1 97.94 100 LEU A CA 1
ATOM 812 C C . LEU A 1 100 ? 8.844 19.75 19.062 1 97.94 100 LEU A C 1
ATOM 814 O O . LEU A 1 100 ? 9.508 19.969 20.078 1 97.94 100 LEU A O 1
ATOM 818 N N . ASN A 1 101 ? 9.336 19.219 17.938 1 97.38 101 ASN A N 1
ATOM 819 C CA . ASN A 1 101 ? 10.734 18.797 17.906 1 97.38 101 ASN A CA 1
ATOM 820 C C . ASN A 1 101 ? 11.672 20 17.844 1 97.38 101 ASN A C 1
ATOM 822 O O . ASN A 1 101 ? 12.773 19.953 18.406 1 97.38 101 ASN A O 1
ATOM 826 N N . HIS A 1 102 ? 11.25 21.062 17.266 1 97.06 102 HIS A N 1
ATOM 827 C CA . HIS A 1 102 ? 12.203 22.141 16.969 1 97.06 102 HIS A CA 1
ATOM 828 C C . HIS A 1 102 ? 11.852 23.406 17.734 1 97.06 102 HIS A C 1
ATOM 830 O O . HIS A 1 102 ? 12.688 24.297 17.875 1 97.06 102 HIS A O 1
ATOM 836 N N . ALA A 1 103 ? 10.609 23.5 18.25 1 97.69 103 ALA A N 1
ATOM 837 C CA . ALA A 1 103 ? 10.195 24.75 18.859 1 97.69 103 ALA A CA 1
ATOM 838 C C . ALA A 1 103 ? 9.211 24.516 20 1 97.69 103 ALA A C 1
ATOM 840 O O . ALA A 1 103 ? 8.227 25.234 20.141 1 97.69 103 ALA A O 1
ATOM 841 N N . ALA A 1 104 ? 9.445 23.453 20.766 1 97.56 104 ALA A N 1
ATOM 842 C CA . ALA A 1 104 ? 8.562 23.125 21.875 1 97.56 104 ALA A CA 1
ATOM 843 C C . ALA A 1 104 ? 8.445 24.281 22.859 1 97.56 104 ALA A C 1
ATOM 845 O O . ALA A 1 104 ? 7.391 24.5 23.453 1 97.56 104 ALA A O 1
ATOM 846 N N . ASP A 1 105 ? 9.539 25.031 23.016 1 97.5 105 ASP A N 1
ATOM 847 C CA . ASP A 1 105 ? 9.586 26.141 23.969 1 97.5 105 ASP A CA 1
ATOM 848 C C . ASP A 1 105 ? 8.688 27.297 23.516 1 97.5 105 ASP A C 1
ATOM 850 O O . ASP A 1 105 ? 8.359 28.172 24.312 1 97.5 105 ASP A O 1
ATOM 854 N N . ASN A 1 106 ? 8.211 27.266 22.281 1 97.38 106 ASN A N 1
ATOM 855 C CA . ASN A 1 106 ? 7.324 28.297 21.75 1 97.38 106 ASN A CA 1
ATOM 856 C C . ASN A 1 106 ? 5.863 27.859 21.812 1 97.38 106 ASN A C 1
ATOM 858 O O . ASN A 1 106 ? 4.977 28.594 21.359 1 97.38 106 ASN A O 1
ATOM 862 N N . ILE A 1 107 ? 5.562 26.641 22.312 1 97.56 107 ILE A N 1
ATOM 863 C CA . ILE A 1 107 ? 4.215 26.078 22.297 1 97.56 107 ILE A CA 1
ATOM 864 C C . ILE A 1 107 ? 3.74 25.875 23.734 1 97.56 107 ILE A C 1
ATOM 866 O O . ILE A 1 107 ? 4.246 25 24.438 1 97.56 107 ILE A O 1
ATOM 870 N N . PRO A 1 108 ? 2.77 26.703 24.156 1 97.31 108 PRO A N 1
ATOM 871 C CA . PRO A 1 108 ? 2.248 26.516 25.516 1 97.31 108 PRO A CA 1
ATOM 872 C C . PRO A 1 108 ? 1.653 25.125 25.734 1 97.31 108 PRO A C 1
ATOM 874 O O . PRO A 1 108 ? 0.955 24.609 24.859 1 97.31 108 PRO A O 1
ATOM 877 N N . LYS A 1 109 ? 1.988 24.5 26.938 1 98.12 109 LYS A N 1
ATOM 878 C CA . LYS A 1 109 ? 1.48 23.188 27.312 1 98.12 109 LYS A CA 1
ATOM 879 C C . LYS A 1 109 ? 1.825 22.141 26.25 1 98.12 109 LYS A C 1
ATOM 881 O O . LYS A 1 109 ? 0.973 21.344 25.859 1 98.12 109 LYS A O 1
ATOM 886 N N . ALA A 1 110 ? 3.053 22.219 25.828 1 97.94 110 ALA A N 1
ATOM 887 C CA . ALA A 1 110 ? 3.559 21.391 24.734 1 97.94 110 ALA A CA 1
ATOM 888 C C . ALA A 1 110 ? 3.316 19.906 25 1 97.94 110 ALA A C 1
ATOM 890 O O . ALA A 1 110 ? 2.9 19.172 24.109 1 97.94 110 ALA A O 1
ATOM 891 N N . ASP A 1 111 ? 3.533 19.422 26.203 1 97.94 111 ASP A N 1
ATOM 892 C CA . ASP A 1 111 ? 3.387 18 26.531 1 97.94 111 ASP A CA 1
ATOM 893 C C . ASP A 1 111 ? 1.927 17.562 26.453 1 97.94 111 ASP A C 1
ATOM 895 O O . ASP A 1 111 ? 1.631 16.469 25.969 1 97.94 111 ASP A O 1
ATOM 899 N N . GLU A 1 112 ? 1.127 18.422 26.938 1 98.44 112 GLU A N 1
ATOM 900 C CA . GLU A 1 112 ? -0.302 18.141 26.844 1 98.44 112 GLU A CA 1
ATOM 901 C C . GLU A 1 112 ? -0.778 18.109 25.406 1 98.44 112 GLU A C 1
ATOM 903 O O . GLU A 1 112 ? -1.576 17.234 25.031 1 98.44 112 GLU A O 1
ATOM 908 N N . ILE A 1 113 ? -0.25 19 24.625 1 98.44 113 ILE A N 1
ATOM 909 C CA . ILE A 1 113 ? -0.58 19.062 23.203 1 98.44 113 ILE A CA 1
ATOM 910 C C . ILE A 1 113 ? -0.119 17.781 22.516 1 98.44 113 ILE A C 1
ATOM 912 O O . ILE A 1 113 ? -0.875 17.188 21.75 1 98.44 113 ILE A O 1
ATOM 916 N N . ARG A 1 114 ? 1.071 17.375 22.797 1 98.06 114 ARG A N 1
ATOM 917 C CA . ARG A 1 114 ? 1.617 16.141 22.25 1 98.06 114 ARG A CA 1
ATOM 918 C C . ARG A 1 114 ? 0.706 14.953 22.562 1 98.06 114 ARG A C 1
ATOM 920 O O . ARG A 1 114 ? 0.394 14.156 21.672 1 98.06 114 ARG A O 1
ATOM 927 N N . THR A 1 115 ? 0.268 14.867 23.781 1 98.44 115 THR A N 1
ATOM 928 C CA . THR A 1 115 ? -0.572 13.766 24.25 1 98.44 115 THR A CA 1
ATOM 929 C C . THR A 1 115 ? -1.924 13.781 23.531 1 98.44 115 THR A C 1
ATOM 931 O O . THR A 1 115 ? -2.396 12.75 23.062 1 98.44 115 THR A O 1
ATOM 934 N N . LEU A 1 116 ? -2.496 14.977 23.422 1 98.62 116 LEU A N 1
ATOM 935 C CA . LEU A 1 116 ? -3.814 15.117 22.828 1 98.62 116 LEU A CA 1
ATOM 936 C C . LEU A 1 116 ? -3.775 14.758 21.344 1 98.62 116 LEU A C 1
ATOM 938 O O . LEU A 1 116 ? -4.664 14.07 20.844 1 98.62 116 LEU A O 1
ATOM 942 N N . VAL A 1 117 ? -2.76 15.203 20.641 1 98.25 117 VAL A N 1
ATOM 943 C CA . VAL A 1 117 ? -2.613 14.906 19.219 1 98.25 117 VAL A CA 1
ATOM 944 C C . VAL A 1 117 ? -2.4 13.406 19.031 1 98.25 117 VAL A C 1
ATOM 946 O O . VAL A 1 117 ? -3 12.797 18.141 1 98.25 117 VAL A O 1
ATOM 9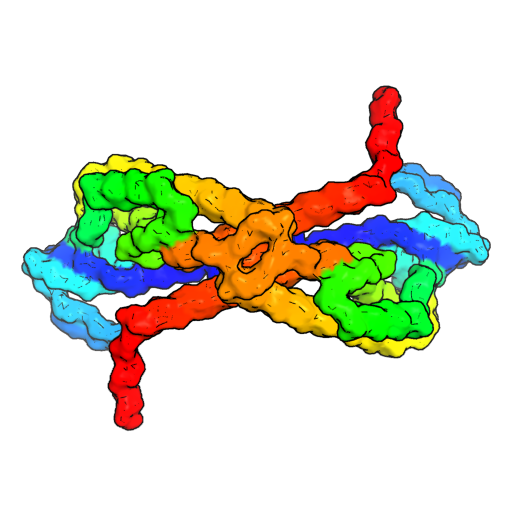49 N N . LYS A 1 118 ? -1.614 12.797 19.844 1 97.75 118 LYS A N 1
ATOM 950 C CA . LYS A 1 118 ? -1.382 11.359 19.797 1 97.75 118 LYS A CA 1
ATOM 951 C C . LYS A 1 118 ? -2.672 10.586 20.047 1 97.75 118 LYS A C 1
ATOM 953 O O . LYS A 1 118 ? -2.951 9.594 19.359 1 97.75 118 LYS A O 1
ATOM 958 N N . ASP A 1 119 ? -3.422 11.016 21.062 1 98.25 119 ASP A N 1
ATOM 959 C CA . ASP A 1 119 ? -4.691 10.367 21.375 1 98.25 119 ASP A CA 1
ATOM 960 C C . ASP A 1 119 ? -5.641 10.414 20.172 1 98.25 119 ASP A C 1
ATOM 962 O O . ASP A 1 119 ? -6.301 9.422 19.859 1 98.25 119 ASP A O 1
ATOM 966 N N . THR A 1 120 ? -5.684 11.539 19.594 1 98.25 120 THR A N 1
ATOM 967 C CA . THR A 1 120 ? -6.539 11.703 1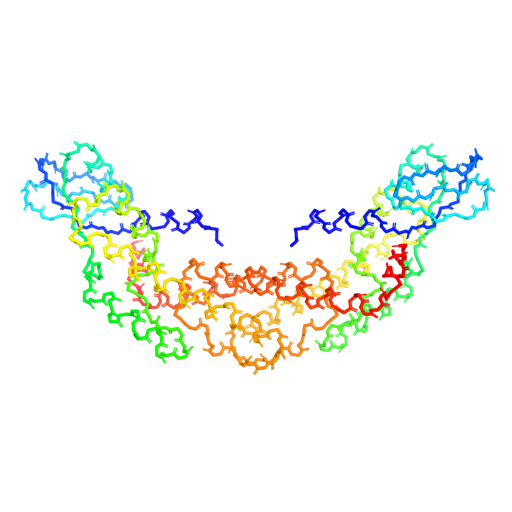8.422 1 98.25 120 THR A CA 1
ATOM 968 C C . THR A 1 120 ? -6.082 10.805 17.281 1 98.25 120 THR A C 1
ATOM 970 O O . THR A 1 120 ? -6.895 10.102 16.672 1 98.25 120 THR A O 1
ATOM 973 N N . TRP A 1 121 ? -4.812 10.766 17.062 1 97.62 121 TRP A N 1
ATOM 974 C CA . TRP A 1 121 ? -4.234 9.906 16.031 1 97.62 121 TRP A CA 1
ATOM 975 C C . TRP A 1 121 ? -4.551 8.438 16.312 1 97.62 121 TRP A C 1
ATOM 977 O O . TRP A 1 121 ? -4.996 7.719 15.414 1 97.62 121 TRP A O 1
ATOM 987 N N . ASP A 1 122 ? -4.332 8.047 17.547 1 97.62 122 ASP A N 1
ATOM 988 C CA . ASP A 1 122 ? -4.566 6.656 17.938 1 97.62 122 ASP A CA 1
ATOM 989 C C . ASP A 1 122 ? -6.027 6.27 17.719 1 97.62 122 ASP A C 1
ATOM 991 O O . ASP A 1 122 ? -6.32 5.168 17.25 1 97.62 122 ASP A O 1
ATOM 995 N N . THR A 1 123 ? -6.867 7.148 18.078 1 97.62 123 THR A N 1
ATOM 996 C CA . THR A 1 123 ? -8.297 6.922 17.875 1 97.62 123 THR A CA 1
ATOM 997 C C . THR A 1 123 ? -8.617 6.758 16.391 1 97.62 123 THR A C 1
ATOM 999 O O . THR A 1 123 ? -9.336 5.832 16.016 1 97.62 123 THR A O 1
ATOM 1002 N N . ARG A 1 124 ? -8.07 7.621 15.562 1 97.19 124 ARG A N 1
ATOM 1003 C CA . ARG A 1 124 ? -8.344 7.59 14.133 1 97.19 124 ARG A CA 1
ATOM 1004 C C . ARG A 1 124 ? -7.73 6.355 13.484 1 97.19 124 ARG A C 1
ATOM 1006 O O . ARG A 1 124 ? -8.336 5.742 12.602 1 97.19 124 ARG A O 1
ATOM 1013 N N . ILE A 1 125 ? -6.562 5.922 13.945 1 96.31 125 ILE A N 1
ATOM 1014 C CA . ILE A 1 125 ? -5.91 4.723 13.438 1 96.31 125 ILE A CA 1
ATOM 1015 C C . ILE A 1 125 ? -6.762 3.496 13.766 1 96.31 125 ILE A C 1
ATOM 1017 O O . ILE A 1 125 ? -6.926 2.607 12.93 1 96.31 125 ILE A O 1
ATOM 1021 N N . ALA A 1 126 ? -7.316 3.471 15 1 95.31 126 ALA A N 1
ATOM 1022 C CA . ALA A 1 126 ? -8.188 2.367 15.383 1 95.31 126 ALA A CA 1
ATOM 1023 C C . ALA A 1 126 ? -9.43 2.312 14.492 1 95.31 126 ALA A C 1
ATOM 1025 O O . ALA A 1 126 ? -9.836 1.235 14.055 1 95.31 126 ALA A O 1
ATOM 1026 N N . LYS A 1 127 ? -9.961 3.459 14.195 1 94.38 127 LYS A N 1
ATOM 1027 C CA . LYS A 1 127 ? -11.125 3.539 13.32 1 94.38 127 LYS A CA 1
ATOM 1028 C C . LYS A 1 127 ? -10.773 3.082 11.906 1 94.38 127 LYS A C 1
ATOM 1030 O O . LYS A 1 127 ? -11.57 2.406 11.25 1 94.38 127 LYS A O 1
ATOM 1035 N N . LEU A 1 128 ? -9.633 3.482 11.445 1 93.12 128 LEU A N 1
ATOM 1036 C CA . LEU A 1 128 ? -9.164 3.086 10.117 1 93.12 128 LEU A CA 1
ATOM 1037 C C . LEU A 1 128 ? -9.039 1.57 10.016 1 93.12 128 LEU A C 1
ATOM 1039 O O . LEU A 1 128 ? -9.461 0.974 9.023 1 93.12 128 LEU A O 1
ATOM 1043 N N . ARG A 1 129 ? -8.414 0.982 11.039 1 92.06 129 ARG A N 1
ATOM 1044 C CA . ARG A 1 129 ? -8.234 -0.466 11.062 1 92.06 129 ARG A CA 1
ATOM 1045 C C . ARG A 1 129 ? -9.578 -1.186 11 1 92.06 129 ARG A C 1
ATOM 1047 O O . ARG A 1 129 ? -9.758 -2.115 10.211 1 92.06 129 ARG A O 1
ATOM 1054 N N . LEU A 1 130 ? -10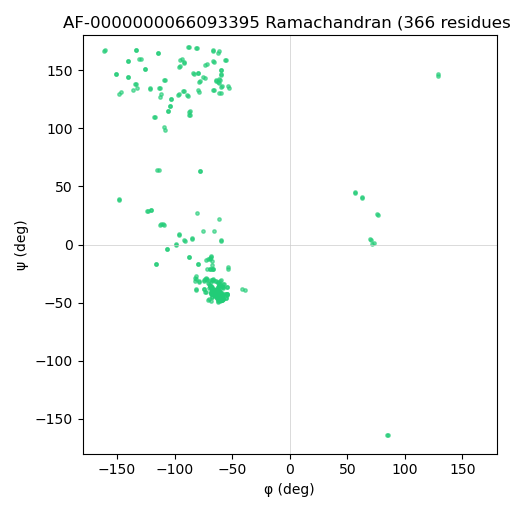.508 -0.691 11.805 1 89.75 130 LEU A N 1
ATOM 1055 C CA . LEU A 1 130 ? -11.836 -1.28 11.836 1 89.75 130 LEU A CA 1
ATOM 1056 C C . LEU A 1 130 ? -12.539 -1.119 10.492 1 89.75 130 LEU A C 1
ATOM 1058 O O . LEU A 1 130 ? -13.203 -2.043 10.016 1 89.75 130 LEU A O 1
ATOM 1062 N N . SER A 1 131 ? -12.43 0.021 9.891 1 85.56 131 SER A N 1
ATOM 1063 C CA . SER A 1 131 ? -13.023 0.292 8.586 1 85.56 131 SER A CA 1
ATOM 1064 C C . SER A 1 131 ? -12.484 -0.652 7.52 1 85.56 131 SER A C 1
ATOM 1066 O O . SER A 1 131 ? -13.242 -1.183 6.707 1 85.56 131 SER A O 1
ATOM 10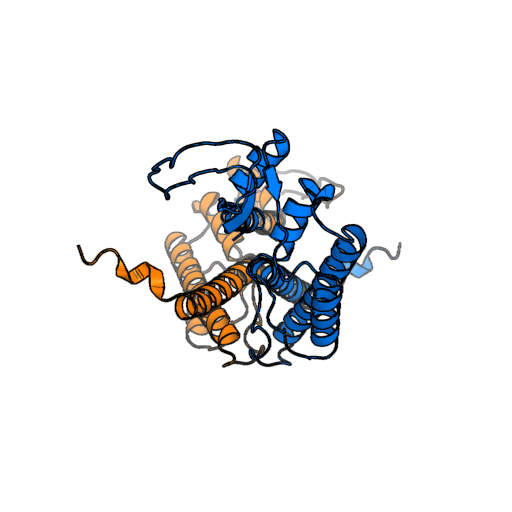68 N N . ALA A 1 132 ? -11.164 -0.825 7.496 1 86.19 132 ALA A N 1
ATOM 1069 C CA . ALA A 1 132 ? -10.523 -1.722 6.535 1 86.19 132 ALA A CA 1
ATOM 1070 C C . ALA A 1 132 ? -11.031 -3.152 6.699 1 86.19 132 ALA A C 1
ATOM 1072 O O . ALA A 1 132 ? -11.352 -3.822 5.715 1 86.19 132 ALA A O 1
ATOM 1073 N N . ASP A 1 133 ? -11.164 -3.625 7.895 1 83.88 133 ASP A N 1
ATOM 1074 C CA . ASP A 1 133 ? -11.633 -4.977 8.18 1 83.88 133 ASP A CA 1
ATOM 1075 C C . ASP A 1 133 ? -13.086 -5.156 7.746 1 83.88 133 ASP A C 1
ATOM 1077 O O . ASP A 1 133 ? -13.453 -6.188 7.172 1 83.88 133 ASP A O 1
ATOM 1081 N N . SER A 1 134 ? -13.82 -4.152 8.062 1 81.06 134 SER A N 1
ATOM 1082 C CA . SER A 1 134 ? -15.242 -4.203 7.715 1 81.06 134 SER A CA 1
ATOM 1083 C C . SER A 1 134 ? -15.438 -4.223 6.203 1 81.06 134 SER A C 1
ATOM 1085 O O . SER A 1 134 ? -16.328 -4.898 5.695 1 81.06 134 SER A O 1
ATOM 1087 N N . PHE A 1 135 ? -14.664 -3.469 5.578 1 76.81 135 PHE A N 1
ATOM 1088 C CA . PHE A 1 135 ? -14.734 -3.406 4.125 1 76.81 135 PHE A CA 1
ATOM 1089 C C . PHE A 1 135 ? -14.5 -4.785 3.512 1 76.81 135 PHE A C 1
ATOM 1091 O O . PHE A 1 135 ? -15.227 -5.191 2.6 1 76.81 135 PHE A O 1
ATOM 1098 N N . VAL A 1 136 ? -13.484 -5.465 3.941 1 77.56 136 VAL A N 1
ATOM 1099 C CA . VAL A 1 136 ? -13.102 -6.758 3.383 1 77.56 136 VAL A CA 1
ATOM 1100 C C . VAL A 1 136 ? -14.18 -7.793 3.686 1 77.56 136 VAL A C 1
ATOM 1102 O O . VAL A 1 136 ? -14.414 -8.703 2.889 1 77.56 136 VAL A O 1
ATOM 1105 N N . LYS A 1 137 ? -14.867 -7.648 4.762 1 74.06 137 LYS A N 1
ATOM 1106 C CA . LYS A 1 137 ? -15.891 -8.609 5.164 1 74.06 137 LYS A CA 1
ATOM 1107 C C . LYS A 1 137 ? -17.234 -8.297 4.496 1 74.06 137 LYS A C 1
ATOM 1109 O O . LYS A 1 137 ? -18.188 -9.062 4.633 1 74.06 137 LYS A O 1
ATOM 1114 N N . GLY A 1 138 ? -17.266 -7.32 3.602 1 66.94 138 GLY A N 1
ATOM 1115 C CA . GLY A 1 138 ? -18.484 -6.992 2.887 1 66.94 138 GLY A CA 1
ATOM 1116 C C . GLY A 1 138 ? -19.547 -6.352 3.771 1 66.94 138 GLY A C 1
ATOM 1117 O O . GLY A 1 138 ? -20.719 -6.344 3.428 1 66.94 138 GLY A O 1
ATOM 1118 N N . GLN A 1 139 ? -19.266 -6.109 4.879 1 58.5 139 GLN A N 1
ATOM 1119 C CA . GLN A 1 139 ? -20.281 -5.672 5.824 1 58.5 139 GLN A CA 1
ATOM 1120 C C . GLN A 1 139 ? -20.562 -4.176 5.684 1 58.5 139 GLN A C 1
ATOM 1122 O O . GLN A 1 139 ? -21.625 -3.695 6.09 1 58.5 139 GLN A O 1
ATOM 1127 N N . GLU A 1 140 ? -19.828 -3.432 5.375 1 54 140 GLU A N 1
ATOM 1128 C CA . GLU A 1 140 ? -20.094 -1.996 5.441 1 54 140 GLU A CA 1
ATOM 1129 C C . GLU A 1 140 ? -19.688 -1.303 4.145 1 54 140 GLU A C 1
ATOM 1131 O O . GLU A 1 140 ? -18.812 -1.781 3.426 1 54 140 GLU A O 1
ATOM 1136 N N . ALA A 1 141 ? -20.734 -0.402 3.771 1 48.66 141 ALA A N 1
ATOM 1137 C CA . ALA A 1 141 ? -20.547 0.522 2.654 1 48.66 141 ALA A CA 1
ATOM 1138 C C . ALA A 1 141 ? -19.406 1.487 2.928 1 48.66 141 ALA A C 1
ATOM 1140 O O . ALA A 1 141 ? -18.969 1.645 4.074 1 48.66 141 ALA A O 1
ATOM 1141 N N . HIS A 1 142 ? -18.812 2.303 1.755 1 51.19 142 HIS A N 1
ATOM 1142 C CA . HIS A 1 142 ? -17.906 3.355 1.32 1 51.19 142 HIS A CA 1
ATOM 1143 C C . HIS A 1 142 ? -17.922 4.531 2.293 1 51.19 142 HIS A C 1
ATOM 1145 O O . HIS A 1 142 ? -16.875 5.16 2.523 1 51.19 142 HIS A O 1
ATOM 1151 N N . ALA A 1 143 ? -19.125 4.844 2.801 1 52.75 143 ALA A N 1
ATOM 1152 C CA . ALA A 1 143 ? -19.438 6.18 3.299 1 52.75 143 ALA A CA 1
ATOM 1153 C C . ALA A 1 143 ? -18.5 6.578 4.438 1 52.75 143 ALA A C 1
ATOM 1155 O O . ALA A 1 143 ? -18.328 7.766 4.707 1 52.75 143 ALA A O 1
ATOM 1156 N N . LYS A 1 144 ? -17.547 5.684 4.727 1 66.19 144 LYS A N 1
ATOM 1157 C CA . LYS A 1 144 ? -16.969 5.938 6.043 1 66.19 144 LYS A CA 1
ATOM 1158 C C . LYS A 1 144 ? -15.547 6.477 5.93 1 66.19 144 LYS A C 1
ATOM 1160 O O . LYS A 1 144 ? -14.859 6.648 6.938 1 66.19 144 LYS A O 1
ATOM 1165 N N . LEU A 1 145 ? -15.227 6.965 4.652 1 80 145 LEU A N 1
ATOM 1166 C CA . LEU A 1 145 ? -13.812 7.332 4.598 1 80 145 LEU A CA 1
ATOM 1167 C C . LEU A 1 145 ? -13.648 8.812 4.258 1 80 145 LEU A C 1
ATOM 1169 O O . LEU A 1 145 ? -12.609 9.227 3.75 1 80 145 LEU A O 1
ATOM 1173 N N . ASP A 1 146 ? -14.617 9.555 4.664 1 82.94 146 ASP A N 1
ATOM 1174 C CA . ASP A 1 146 ? -14.523 11 4.469 1 82.94 146 ASP A CA 1
ATOM 1175 C C . ASP A 1 146 ? -13.633 11.641 5.531 1 82.94 146 ASP A C 1
ATOM 1177 O O . ASP A 1 146 ? -13.523 11.133 6.648 1 82.94 146 ASP A O 1
ATOM 1181 N N . ASN A 1 147 ? -12.906 12.734 5.168 1 89.56 147 ASN A N 1
ATOM 1182 C CA . ASN A 1 147 ? -12.141 13.578 6.082 1 89.56 147 ASN A CA 1
ATOM 1183 C C . ASN A 1 147 ? -10.844 12.906 6.508 1 89.56 147 ASN A C 1
ATOM 1185 O O . ASN A 1 147 ? -10.352 13.133 7.617 1 89.56 147 ASN A O 1
ATOM 1189 N N . LEU A 1 148 ? -10.375 12.023 5.625 1 92.31 148 LEU A N 1
ATOM 1190 C CA . LEU A 1 148 ? -9.07 11.43 5.883 1 92.31 148 LEU A CA 1
ATOM 1191 C C . LEU A 1 148 ? -7.953 12.398 5.5 1 92.31 148 LEU A C 1
ATOM 1193 O O . LEU A 1 148 ? -8.055 13.102 4.488 1 92.31 148 LEU A O 1
ATOM 1197 N N . THR A 1 149 ? -6.953 12.43 6.32 1 92.62 149 THR A N 1
ATOM 1198 C CA . THR A 1 149 ? -5.75 13.172 5.965 1 92.62 149 THR A CA 1
ATOM 1199 C C . THR A 1 149 ? -4.871 12.359 5.02 1 92.62 149 THR A C 1
ATOM 1201 O O . THR A 1 149 ? -5.113 11.172 4.805 1 92.62 149 THR A O 1
ATOM 1204 N N . LEU A 1 150 ? -3.908 13.023 4.484 1 87.19 150 LEU A N 1
ATOM 1205 C CA . LEU A 1 150 ? -3.018 12.359 3.539 1 87.19 150 LEU A CA 1
ATOM 1206 C C . LEU A 1 150 ? -2.299 11.188 4.199 1 87.19 150 LEU A C 1
ATOM 1208 O O . LEU A 1 150 ? -2.215 10.102 3.625 1 87.19 150 LEU A O 1
ATOM 1212 N N . MET A 1 151 ? -1.824 11.391 5.359 1 90.75 151 MET A N 1
ATOM 1213 C CA . MET A 1 151 ? -1.125 10.336 6.094 1 90.75 151 MET A CA 1
ATOM 1214 C C . MET A 1 151 ? -2.051 9.156 6.367 1 90.75 151 MET A C 1
ATOM 1216 O O . MET A 1 151 ? -1.637 8 6.266 1 90.75 151 MET A O 1
ATOM 1220 N N . GLU A 1 152 ? -3.234 9.391 6.684 1 93.12 152 GLU A N 1
ATOM 1221 C CA . GLU A 1 152 ? -4.207 8.352 7.016 1 93.12 152 GLU A CA 1
ATOM 1222 C C . GLU A 1 152 ? -4.586 7.531 5.781 1 93.12 152 GLU A C 1
ATOM 1224 O O . GLU A 1 152 ? -4.82 6.328 5.879 1 93.12 152 GLU A O 1
ATOM 1229 N N . ILE A 1 153 ? -4.645 8.211 4.656 1 90.94 153 ILE A N 1
ATOM 1230 C CA . ILE A 1 153 ? -4.953 7.527 3.404 1 90.94 153 ILE A CA 1
ATOM 1231 C C . ILE A 1 153 ? -3.908 6.445 3.137 1 90.94 153 ILE A C 1
ATOM 1233 O O . ILE A 1 153 ? -4.254 5.316 2.781 1 90.94 153 ILE A O 1
ATOM 1237 N N . ASN A 1 154 ? -2.67 6.711 3.33 1 88.25 154 ASN A N 1
ATOM 1238 C CA . ASN A 1 154 ? -1.609 5.723 3.166 1 88.25 154 ASN A CA 1
ATOM 1239 C C . ASN A 1 154 ? -1.747 4.578 4.168 1 88.25 154 ASN A C 1
ATOM 1241 O O . ASN A 1 154 ? -1.522 3.418 3.824 1 88.25 154 ASN A O 1
ATOM 1245 N N . THR A 1 155 ? -2.119 4.918 5.32 1 91.62 155 THR A N 1
ATOM 1246 C CA . THR A 1 155 ? -2.244 3.951 6.402 1 91.62 155 THR A CA 1
ATOM 1247 C C . THR A 1 155 ? -3.391 2.98 6.133 1 91.62 155 THR A C 1
ATOM 1249 O O . THR A 1 155 ? -3.24 1.771 6.309 1 91.62 155 THR A O 1
ATOM 1252 N N . ILE A 1 156 ? -4.488 3.484 5.66 1 90 156 ILE A N 1
ATOM 1253 C CA . ILE A 1 156 ? -5.641 2.621 5.441 1 90 156 ILE A CA 1
ATOM 1254 C C . ILE A 1 156 ? -5.352 1.65 4.297 1 90 156 ILE A C 1
ATOM 1256 O O . ILE A 1 156 ? -5.816 0.508 4.309 1 90 156 ILE A O 1
ATOM 1260 N N . GLY A 1 157 ? -4.637 2.168 3.316 1 87.56 157 GLY A N 1
ATOM 1261 C CA . GLY A 1 157 ? -4.207 1.262 2.264 1 87.56 157 GLY A CA 1
ATOM 1262 C C . GLY A 1 157 ? -3.451 0.055 2.787 1 87.56 157 GLY A C 1
ATOM 1263 O O . GLY A 1 157 ? -3.703 -1.074 2.359 1 87.56 157 GLY A O 1
ATOM 1264 N N . THR A 1 158 ? -2.6 0.294 3.686 1 91.06 158 THR A N 1
ATOM 1265 C CA . THR A 1 158 ? -1.816 -0.77 4.301 1 91.06 158 THR A CA 1
ATOM 1266 C C . THR A 1 158 ? -2.719 -1.725 5.078 1 91.06 158 THR A C 1
ATOM 1268 O O . THR A 1 158 ? -2.586 -2.945 4.965 1 91.06 158 THR A O 1
ATOM 1271 N N . PHE A 1 159 ? -3.688 -1.166 5.836 1 91 159 PHE A N 1
ATOM 1272 C CA . PHE A 1 159 ? -4.598 -1.992 6.621 1 91 159 PHE A CA 1
ATOM 1273 C C . PHE A 1 159 ? -5.461 -2.859 5.715 1 91 159 PHE A C 1
ATOM 1275 O O . PHE A 1 159 ? -5.699 -4.031 6.012 1 91 159 PHE A O 1
ATOM 1282 N N . PHE A 1 160 ? -5.934 -2.24 4.648 1 88.88 160 PHE A N 1
ATOM 1283 C CA . PHE A 1 160 ? -6.746 -2.965 3.682 1 88.88 160 PHE A CA 1
ATOM 1284 C C . PHE A 1 160 ? -5.984 -4.156 3.113 1 88.88 160 PHE A C 1
ATOM 1286 O O . PHE A 1 160 ? -6.5 -5.273 3.082 1 88.88 160 PHE A O 1
ATOM 1293 N N . THR A 1 161 ? -4.742 -3.953 2.715 1 89.94 161 THR A N 1
ATOM 1294 C CA . THR A 1 161 ? -3.91 -5.012 2.152 1 89.94 161 THR A CA 1
ATOM 1295 C C . THR A 1 161 ? -3.656 -6.105 3.184 1 89.94 161 THR A C 1
ATOM 1297 O O . THR A 1 161 ? -3.725 -7.293 2.865 1 89.94 161 THR A O 1
ATOM 1300 N N . GLU A 1 162 ? -3.367 -5.707 4.383 1 91.44 162 GLU A N 1
ATOM 1301 C CA . GLU A 1 162 ? -3.145 -6.668 5.457 1 91.44 162 GLU A CA 1
ATOM 1302 C C . GLU A 1 162 ? -4.379 -7.539 5.684 1 91.44 162 GLU A C 1
ATOM 1304 O O . GLU A 1 162 ? -4.262 -8.75 5.879 1 91.44 162 GLU A O 1
ATOM 1309 N N . SER A 1 163 ? -5.508 -6.918 5.688 1 89.06 163 SER A N 1
ATOM 1310 C CA . SER A 1 163 ? -6.754 -7.652 5.891 1 89.06 163 SER A CA 1
ATOM 1311 C C . SER A 1 163 ? -6.992 -8.656 4.766 1 89.06 163 SER A C 1
ATOM 1313 O O . SER A 1 163 ? -7.387 -9.797 5.02 1 89.06 163 SER A O 1
ATOM 1315 N N . LEU A 1 164 ? -6.801 -8.211 3.57 1 89.62 164 LEU A N 1
ATOM 1316 C CA . LEU A 1 164 ? -6.969 -9.102 2.424 1 89.62 164 LEU A CA 1
ATOM 1317 C C . LEU A 1 164 ? -5.992 -10.273 2.492 1 89.62 164 LEU A C 1
ATOM 1319 O O . LEU A 1 164 ? -6.359 -11.406 2.191 1 89.62 164 LEU A O 1
ATOM 1323 N N . ASN A 1 165 ? -4.738 -9.984 2.857 1 88.25 165 ASN A N 1
ATOM 1324 C CA . ASN A 1 165 ? -3.738 -11.031 3.023 1 88.25 165 ASN A CA 1
ATOM 1325 C C . ASN A 1 165 ? -4.164 -12.055 4.074 1 88.25 165 ASN A C 1
ATOM 1327 O O . ASN A 1 165 ? -3.963 -13.258 3.896 1 88.25 165 ASN A O 1
ATOM 1331 N N . HIS A 1 166 ? -4.664 -11.547 5.102 1 87.62 166 HIS A N 1
ATOM 1332 C CA . HIS A 1 166 ? -5.141 -12.43 6.16 1 87.62 166 HIS A CA 1
ATOM 1333 C C . HIS A 1 166 ? -6.246 -13.352 5.652 1 87.62 166 HIS A C 1
ATOM 1335 O O . HIS A 1 166 ? -6.227 -14.555 5.918 1 87.62 166 HIS A O 1
ATOM 1341 N N . MET A 1 167 ? -7.133 -12.812 4.957 1 85.31 167 MET A N 1
ATOM 1342 C CA . MET A 1 167 ? -8.219 -13.602 4.383 1 85.31 167 MET A CA 1
ATOM 1343 C C . MET A 1 167 ? -7.68 -14.656 3.424 1 85.31 167 MET A C 1
ATOM 1345 O O . MET A 1 167 ? -8.156 -15.789 3.41 1 85.31 167 MET A O 1
ATOM 1349 N N . TYR A 1 168 ? -6.781 -14.234 2.693 1 84.88 168 TYR A N 1
ATOM 1350 C CA . TYR A 1 168 ? -6.148 -15.148 1.747 1 84.88 168 TYR A CA 1
ATOM 1351 C C . TYR A 1 168 ? -5.52 -16.328 2.471 1 84.88 168 TYR A C 1
ATOM 1353 O O . TYR A 1 168 ? -5.695 -17.484 2.062 1 84.88 168 TYR A O 1
ATOM 1361 N N . LYS A 1 169 ? -4.82 -16.078 3.502 1 84.44 169 LYS A N 1
ATOM 1362 C CA . LYS A 1 169 ? -4.148 -17.109 4.273 1 84.44 169 LYS A CA 1
ATOM 1363 C C . LYS A 1 169 ? -5.156 -18.078 4.906 1 84.44 169 LYS A C 1
ATOM 1365 O O . LYS A 1 169 ? -4.914 -19.281 4.973 1 84.44 169 LYS A O 1
ATOM 1370 N N . LEU A 1 170 ? -6.215 -17.562 5.375 1 82 170 LEU A N 1
ATOM 1371 C CA . LEU A 1 170 ? -7.254 -18.375 5.984 1 82 170 LEU A CA 1
ATOM 1372 C C . LEU A 1 170 ? -7.871 -19.328 4.957 1 82 170 LEU A C 1
ATOM 1374 O O . LEU A 1 170 ? -8.141 -20.484 5.262 1 82 170 LEU A O 1
ATOM 1378 N N . ARG A 1 171 ? -8.062 -18.812 3.865 1 78.25 171 ARG A N 1
ATOM 1379 C CA . ARG A 1 171 ? -8.656 -19.609 2.795 1 78.25 171 ARG A CA 1
ATOM 1380 C C . ARG A 1 171 ? -7.707 -20.703 2.324 1 78.25 171 ARG A C 1
ATOM 1382 O O . ARG A 1 171 ? -8.133 -21.828 2.057 1 78.25 171 ARG A O 1
ATOM 1389 N N . THR A 1 172 ? -6.398 -20.391 2.191 1 76 172 THR A N 1
ATOM 1390 C CA . THR A 1 172 ? -5.41 -21.344 1.693 1 76 172 THR A CA 1
ATOM 1391 C C . THR A 1 172 ? -5.082 -22.391 2.756 1 76 172 THR A C 1
ATOM 1393 O O . THR A 1 172 ? -4.82 -23.547 2.434 1 76 172 THR A O 1
ATOM 1396 N N . SER A 1 173 ? -5.02 -21.938 3.957 1 69.38 173 SER A N 1
ATOM 1397 C CA . SER A 1 173 ? -4.793 -22.891 5.039 1 69.38 173 SER A CA 1
ATOM 1398 C C . SER A 1 173 ? -5.93 -23.906 5.129 1 69.38 173 SER A C 1
ATOM 1400 O O . SER A 1 173 ? -5.707 -25.078 5.465 1 69.38 173 SER A O 1
ATOM 1402 N N . LEU A 1 174 ? -7.09 -23.438 4.883 1 61.34 174 LEU A N 1
ATOM 1403 C CA . LEU A 1 174 ? -8.258 -24.312 4.91 1 61.34 174 LEU A CA 1
ATOM 1404 C C . LEU A 1 174 ? -8.219 -25.312 3.75 1 61.34 174 LEU A C 1
ATOM 1406 O O . LEU A 1 174 ? -8.703 -26.438 3.873 1 61.34 174 LEU A O 1
ATOM 1410 N N . GLN A 1 175 ? -7.648 -24.812 2.801 1 59.94 175 GLN A N 1
ATOM 1411 C CA . GLN A 1 175 ? -7.582 -25.688 1.632 1 59.94 175 GLN A CA 1
ATOM 1412 C C . GLN A 1 175 ? -6.422 -26.672 1.743 1 59.94 175 GLN A C 1
ATOM 1414 O O . GLN A 1 175 ? -6.477 -27.766 1.188 1 59.94 175 GLN A O 1
ATOM 1419 N N . ASN A 1 176 ? -5.289 -26.266 2.5 1 57.81 176 ASN A N 1
ATOM 1420 C CA . ASN A 1 176 ? -4.184 -27.188 2.732 1 57.81 176 ASN A CA 1
ATOM 1421 C C . ASN A 1 176 ? -4.066 -27.562 4.207 1 57.81 176 ASN A C 1
ATOM 1423 O O . ASN A 1 176 ? -3.26 -26.984 4.938 1 57.81 176 ASN A O 1
ATOM 1427 N N . PRO A 1 177 ? -5.008 -28.25 4.914 1 47.81 177 PRO A N 1
ATOM 1428 C CA . PRO A 1 177 ? -4.934 -28.656 6.32 1 47.81 177 PRO A CA 1
ATOM 1429 C C . PRO A 1 177 ? -3.664 -29.438 6.641 1 47.81 177 PRO A C 1
ATOM 1431 O O . PRO A 1 177 ? -3.396 -29.734 7.809 1 47.81 177 PRO A O 1
ATOM 1434 N N . GLU A 1 178 ? -2.93 -30.047 5.828 1 45.97 178 GLU A N 1
ATOM 1435 C CA . GLU A 1 178 ? -1.989 -31.109 6.18 1 45.97 178 GLU A CA 1
ATOM 1436 C C . GLU A 1 178 ? -0.832 -30.562 7.012 1 45.97 178 GLU A C 1
ATOM 1438 O O . GLU A 1 178 ? -0.107 -31.328 7.648 1 45.97 178 GLU A O 1
ATOM 1443 N N . GLU A 1 179 ? -0.341 -29.406 6.949 1 44.06 179 GLU A N 1
ATOM 1444 C CA . GLU A 1 179 ? 0.931 -29.25 7.645 1 44.06 179 GLU A CA 1
ATOM 1445 C C . GLU A 1 179 ? 0.734 -29.25 9.156 1 44.06 179 GLU A C 1
ATOM 1447 O O . GLU A 1 179 ? 1.696 -29.109 9.914 1 44.06 179 GLU A O 1
ATOM 1452 N N . GLY A 1 180 ? -0.467 -29.125 9.656 1 38.81 180 GLY A N 1
ATOM 1453 C CA . GLY A 1 180 ? -0.532 -29.188 11.102 1 38.81 180 GLY A CA 1
ATOM 1454 C C . GLY A 1 180 ? -0.203 -30.547 11.664 1 38.81 180 GLY A C 1
ATOM 1455 O O . GLY A 1 180 ? -0.291 -30.781 12.867 1 38.81 180 GLY A O 1
ATOM 1456 N N . GLN A 1 181 ? -0.23 -31.641 10.859 1 36.69 181 GLN A N 1
ATOM 1457 C CA . GLN A 1 181 ? -0.091 -32.906 11.547 1 36.69 181 GLN A CA 1
ATOM 1458 C C . GLN A 1 181 ? 1.333 -33.125 12.062 1 36.69 181 GLN A C 1
ATOM 1460 O O . GLN A 1 181 ? 1.622 -34.094 12.742 1 36.69 181 GLN A O 1
ATOM 1465 N N . SER A 1 182 ? 2.443 -32.469 11.555 1 36.94 182 SER A N 1
ATOM 1466 C CA . SER A 1 182 ? 3.66 -33.156 11.953 1 36.94 182 SER A CA 1
ATOM 1467 C C . SER A 1 182 ? 3.936 -33 13.438 1 36.94 182 SER A C 1
ATOM 1469 O O . SER A 1 182 ? 4.75 -33.719 14.016 1 36.94 182 SER A O 1
ATOM 1471 N N . GLN A 1 183 ? 3.643 -31.766 14.055 1 32.81 183 GLN A N 1
ATOM 1472 C CA . GLN A 1 183 ? 4.457 -31.734 15.266 1 32.81 183 GLN A CA 1
ATOM 1473 C C . GLN A 1 183 ? 3.867 -32.656 16.344 1 32.81 183 GLN A C 1
ATOM 1475 O O . GLN A 1 183 ? 4.051 -32.406 17.531 1 32.81 183 GLN A O 1
ATOM 1480 N N . ASP A 1 184 ? 2.943 -33.469 16.047 1 29.2 184 ASP A N 1
ATOM 1481 C CA . ASP A 1 184 ? 2.672 -34.156 17.297 1 29.2 184 ASP A CA 1
ATOM 1482 C C . ASP A 1 184 ? 3.863 -35 17.734 1 29.2 184 ASP A C 1
ATOM 1484 O O . ASP A 1 184 ? 3.771 -35.781 18.688 1 29.2 184 ASP A O 1
ATOM 1488 N N . TYR A 1 185 ? 5.121 -34.875 17.125 1 27.91 185 TYR A N 1
ATOM 1489 C CA . TYR A 1 185 ? 5.992 -35.781 17.875 1 27.91 185 TYR A CA 1
ATOM 1490 C C . TYR A 1 185 ? 6.375 -35.156 19.219 1 27.91 185 TYR A C 1
ATOM 1492 O O . TYR A 1 185 ? 6.48 -33.938 19.344 1 27.91 185 TYR A O 1
ATOM 1500 N N . MET B 1 1 ? 2.938 -7.719 1.563 1 68.25 1 MET B N 1
ATOM 1501 C CA . MET B 1 1 ? 3.928 -8.5 0.824 1 68.25 1 MET B CA 1
ATOM 1502 C C . MET B 1 1 ? 4.238 -7.848 -0.521 1 68.25 1 MET B C 1
ATOM 1504 O O . MET B 1 1 ? 3.326 -7.426 -1.235 1 68.25 1 MET B O 1
ATOM 1508 N N . ASP B 1 2 ? 5.5 -7.617 -0.756 1 76.44 2 ASP B N 1
ATOM 1509 C CA . ASP B 1 2 ? 5.867 -6.969 -2.012 1 76.44 2 ASP B CA 1
ATOM 1510 C C . ASP B 1 2 ? 6.09 -8 -3.117 1 76.44 2 ASP B C 1
ATOM 1512 O O . ASP B 1 2 ? 5.996 -9.203 -2.877 1 76.44 2 ASP B O 1
ATOM 1516 N N . ALA B 1 3 ? 6.223 -7.598 -4.277 1 78.69 3 ALA B N 1
ATOM 1517 C CA . ALA B 1 3 ? 6.348 -8.422 -5.477 1 78.69 3 ALA B CA 1
ATOM 1518 C C . ALA B 1 3 ? 7.484 -9.43 -5.336 1 78.69 3 ALA B C 1
ATOM 1520 O O . ALA B 1 3 ? 7.359 -10.586 -5.754 1 78.69 3 ALA B O 1
ATOM 1521 N N . SER B 1 4 ? 8.539 -8.961 -4.664 1 83.12 4 SER B N 1
ATOM 1522 C CA . SER B 1 4 ? 9.703 -9.812 -4.484 1 83.12 4 SER B CA 1
ATOM 1523 C C . SER B 1 4 ? 9.391 -10.984 -3.551 1 83.12 4 SER B C 1
ATOM 1525 O O . SER B 1 4 ? 9.867 -12.102 -3.768 1 83.12 4 SER B O 1
ATOM 1527 N N . GLU B 1 5 ? 8.641 -10.672 -2.629 1 85.5 5 GLU B N 1
ATOM 1528 C CA . GLU B 1 5 ? 8.266 -11.711 -1.679 1 85.5 5 GLU B CA 1
ATOM 1529 C C . GLU B 1 5 ? 7.383 -12.773 -2.338 1 85.5 5 GLU B C 1
ATOM 1531 O O . GLU B 1 5 ? 7.535 -13.969 -2.076 1 85.5 5 GLU B O 1
ATOM 1536 N N . VAL B 1 6 ? 6.551 -12.305 -3.184 1 87.81 6 VAL B N 1
ATOM 1537 C CA . VAL B 1 6 ? 5.672 -13.234 -3.887 1 87.81 6 VAL B CA 1
ATOM 1538 C C . VAL B 1 6 ? 6.496 -14.125 -4.816 1 87.81 6 VAL B C 1
ATOM 1540 O O . VAL B 1 6 ? 6.258 -15.328 -4.902 1 87.81 6 VAL B O 1
ATOM 1543 N N . GLU B 1 7 ? 7.434 -13.523 -5.465 1 89.19 7 GLU B N 1
ATOM 1544 C CA . GLU B 1 7 ? 8.32 -14.281 -6.344 1 89.19 7 GLU B CA 1
ATOM 1545 C C . GLU B 1 7 ? 9.102 -15.336 -5.562 1 89.19 7 GLU B C 1
ATOM 1547 O O . GLU B 1 7 ? 9.312 -16.453 -6.047 1 89.19 7 GLU B O 1
ATOM 1552 N N . PHE B 1 8 ? 9.516 -14.969 -4.391 1 89.81 8 PHE B N 1
ATOM 1553 C CA . PHE B 1 8 ? 10.242 -15.898 -3.533 1 89.81 8 PHE B CA 1
ATOM 1554 C C . PHE B 1 8 ? 9.375 -17.109 -3.195 1 89.81 8 PHE B C 1
ATOM 1556 O O . PHE B 1 8 ? 9.844 -18.25 -3.225 1 89.81 8 PHE B O 1
ATOM 1563 N N . LEU B 1 9 ? 8.227 -16.828 -2.957 1 87.75 9 LEU B N 1
ATOM 1564 C CA . LEU B 1 9 ? 7.297 -17.906 -2.646 1 87.75 9 LEU B CA 1
ATOM 1565 C C . LEU B 1 9 ? 7.062 -18.797 -3.869 1 87.75 9 LEU B C 1
ATOM 1567 O O . LEU B 1 9 ? 6.977 -20.016 -3.748 1 87.75 9 LEU B O 1
ATOM 1571 N N . ALA B 1 10 ? 6.984 -18.141 -4.973 1 92.56 10 ALA B N 1
ATOM 1572 C CA . ALA B 1 10 ? 6.805 -18.875 -6.219 1 92.56 10 ALA B CA 1
ATOM 1573 C C . ALA B 1 10 ? 7.969 -19.828 -6.473 1 92.56 10 ALA B C 1
ATOM 1575 O O . ALA B 1 10 ? 7.777 -20.938 -6.977 1 92.56 10 ALA B O 1
ATOM 1576 N N . GLU B 1 11 ? 9.141 -19.438 -6.074 1 93.56 11 GLU B N 1
ATOM 1577 C CA . GLU B 1 11 ? 10.344 -20.234 -6.281 1 93.56 11 GLU B CA 1
ATOM 1578 C C . GLU B 1 11 ? 10.32 -21.5 -5.422 1 93.56 11 GLU B C 1
ATOM 1580 O O . GLU B 1 11 ? 11.023 -22.469 -5.711 1 93.56 11 GLU B O 1
ATOM 1585 N N . LYS B 1 12 ? 9.539 -21.438 -4.422 1 90.62 12 LYS B N 1
ATOM 1586 C CA . LYS B 1 12 ? 9.469 -22.578 -3.514 1 90.62 12 LYS B CA 1
ATOM 1587 C C . LYS B 1 12 ? 8.43 -23.594 -3.982 1 90.62 12 LYS B C 1
ATOM 1589 O O . LYS B 1 12 ? 8.375 -24.703 -3.475 1 90.62 12 LYS B O 1
ATOM 1594 N N . GLU B 1 13 ? 7.652 -23.234 -4.918 1 92.25 13 GLU B N 1
ATOM 1595 C CA . GLU B 1 13 ? 6.648 -24.141 -5.457 1 92.25 13 GLU B CA 1
ATOM 1596 C C . GLU B 1 13 ? 7.297 -25.375 -6.074 1 92.25 13 GLU B C 1
ATOM 1598 O O . GLU B 1 13 ? 8.352 -25.281 -6.699 1 92.25 13 GLU B O 1
ATOM 1603 N N . GLN B 1 14 ? 6.551 -26.5 -5.84 1 92.12 14 GLN B N 1
ATOM 1604 C CA . GLN B 1 14 ? 7.047 -27.75 -6.41 1 92.12 14 GLN B CA 1
ATOM 1605 C C . GLN B 1 14 ? 6.703 -27.844 -7.891 1 92.12 14 GLN B C 1
ATOM 1607 O O . GLN B 1 14 ? 5.59 -27.516 -8.305 1 92.12 14 GLN B O 1
ATOM 1612 N N . VAL B 1 15 ? 7.77 -28.234 -8.641 1 96.12 15 VAL B N 1
ATOM 1613 C CA . VAL B 1 15 ? 7.574 -28.5 -10.062 1 96.12 15 VAL B CA 1
ATOM 1614 C C . VAL B 1 15 ? 8.203 -29.844 -10.422 1 96.12 15 VAL B C 1
ATOM 1616 O O . VAL B 1 15 ? 9.016 -30.375 -9.664 1 96.12 15 VAL B O 1
ATOM 1619 N N . THR B 1 16 ? 7.75 -30.375 -11.531 1 97.56 16 THR B N 1
ATOM 1620 C CA . THR B 1 16 ? 8.266 -31.656 -11.984 1 97.56 16 THR B CA 1
ATOM 1621 C C . THR B 1 16 ? 9.438 -31.469 -12.938 1 97.56 16 THR B C 1
ATOM 1623 O O . THR B 1 16 ? 9.391 -30.609 -13.82 1 97.56 16 THR B O 1
ATOM 1626 N N . VAL B 1 17 ? 10.531 -32.219 -12.695 1 98 17 VAL B N 1
ATOM 1627 C CA . VAL B 1 17 ? 11.656 -32.188 -13.617 1 98 17 VAL B CA 1
ATOM 1628 C C . VAL B 1 17 ? 11.984 -33.625 -14.047 1 98 17 VAL B C 1
ATOM 1630 O O . VAL B 1 17 ? 11.641 -34.594 -13.359 1 98 17 VAL B O 1
ATOM 1633 N N . ILE B 1 18 ? 12.5 -33.719 -15.211 1 98.31 18 ILE B N 1
ATOM 1634 C CA . ILE B 1 18 ? 13.039 -34.969 -15.711 1 98.31 18 ILE B CA 1
ATOM 1635 C C . ILE B 1 18 ? 14.562 -34.906 -15.773 1 98.31 18 ILE B C 1
ATOM 1637 O O . ILE B 1 18 ? 15.125 -34.312 -16.703 1 98.31 18 ILE B O 1
ATOM 1641 N N . PRO B 1 19 ? 15.234 -35.438 -14.797 1 97.25 19 PRO B N 1
ATOM 1642 C CA . PRO B 1 19 ? 16.688 -35.344 -14.75 1 97.25 19 PRO B CA 1
ATOM 1643 C C . PRO B 1 19 ? 17.375 -36.219 -15.805 1 97.25 19 PRO B C 1
ATOM 1645 O O . PRO B 1 19 ? 16.766 -37.188 -16.312 1 97.25 19 PRO B O 1
ATOM 1648 N N . ASN B 1 20 ? 18.578 -35.875 -16.203 1 97.62 20 ASN B N 1
ATOM 1649 C CA . ASN B 1 20 ? 19.391 -36.688 -17.078 1 97.62 20 ASN B CA 1
ATOM 1650 C C . ASN B 1 20 ? 20.625 -37.219 -16.344 1 97.62 20 ASN B C 1
ATOM 1652 O O . ASN B 1 20 ? 21.594 -37.656 -16.984 1 97.62 20 ASN B O 1
ATOM 1656 N N . PHE B 1 21 ? 20.562 -37.156 -15.008 1 95.75 21 PHE B N 1
ATOM 1657 C CA . PHE B 1 21 ? 21.641 -37.656 -14.148 1 95.75 21 PHE B CA 1
ATOM 1658 C C . PHE B 1 21 ? 21.078 -38.5 -13.023 1 95.75 21 PHE B C 1
ATOM 1660 O O . PHE B 1 21 ? 19.859 -38.562 -12.828 1 95.75 21 PHE B O 1
ATOM 1667 N N . SER B 1 22 ? 21.922 -39.188 -12.367 1 94.94 22 SER B N 1
ATOM 1668 C CA . SER B 1 22 ? 21.562 -40 -11.203 1 94.94 22 SER B CA 1
ATOM 1669 C C . SER B 1 22 ? 22.172 -39.438 -9.93 1 94.94 22 SER B C 1
ATOM 1671 O O . SER B 1 22 ? 23.344 -39.031 -9.914 1 94.94 22 SER B O 1
ATOM 1673 N N . LEU B 1 23 ? 21.375 -39.25 -9.039 1 92.06 23 LEU B N 1
ATOM 1674 C CA . LEU B 1 23 ? 21.812 -38.781 -7.73 1 92.06 23 LEU B CA 1
ATOM 1675 C C . LEU B 1 23 ? 20.938 -39.375 -6.621 1 92.06 23 LEU B C 1
ATOM 1677 O O . LEU B 1 23 ? 19.719 -39.312 -6.711 1 92.06 23 LEU B O 1
ATOM 1681 N N . ASP B 1 24 ? 21.547 -39.906 -5.625 1 90.44 24 ASP B N 1
ATOM 1682 C CA . ASP B 1 24 ? 20.797 -40.438 -4.496 1 90.44 24 ASP B CA 1
ATOM 1683 C C . ASP B 1 24 ? 20.094 -39.344 -3.719 1 90.44 24 ASP B C 1
ATOM 1685 O O . ASP B 1 24 ? 20.359 -38.156 -3.924 1 90.44 24 ASP B O 1
ATOM 1689 N N . LYS B 1 25 ? 19.172 -39.781 -2.855 1 90.38 25 LYS B N 1
ATOM 1690 C CA . LYS B 1 25 ? 18.375 -38.844 -2.049 1 90.38 25 LYS B CA 1
ATOM 1691 C C . LYS B 1 25 ? 19.281 -37.969 -1.163 1 90.38 25 LYS B C 1
ATOM 1693 O O . LYS B 1 25 ? 20.25 -38.5 -0.577 1 90.38 25 LYS B O 1
ATOM 1698 N N . VAL B 1 26 ? 19.016 -36.719 -1.252 1 85.5 26 VAL B N 1
ATOM 1699 C CA . VAL B 1 26 ? 19.734 -35.781 -0.391 1 85.5 26 VAL B CA 1
ATOM 1700 C C . VAL B 1 26 ? 18.812 -35.281 0.717 1 85.5 26 VAL B C 1
ATOM 1702 O O . VAL B 1 26 ? 17.75 -34.719 0.442 1 85.5 26 VAL B O 1
ATOM 1705 N N . TYR B 1 27 ? 19.109 -35.594 1.942 1 84.94 27 TYR B N 1
ATOM 1706 C CA . TYR B 1 27 ? 18.297 -35.219 3.09 1 84.94 27 TYR B CA 1
ATOM 1707 C C . TYR B 1 27 ? 18.703 -33.844 3.59 1 84.94 27 TYR B C 1
ATOM 1709 O O . TYR B 1 27 ? 19.875 -33.594 3.93 1 84.94 27 TYR B O 1
ATOM 1717 N N . LEU B 1 28 ? 17.797 -32.938 3.396 1 80.88 28 LEU B N 1
ATOM 1718 C CA . LEU B 1 28 ? 18.047 -31.562 3.842 1 80.88 28 LEU B CA 1
ATOM 1719 C C . LEU B 1 28 ? 17.078 -31.172 4.949 1 80.88 28 LEU B C 1
ATOM 1721 O O . LEU B 1 28 ? 16.078 -31.859 5.176 1 80.88 28 LEU B O 1
ATOM 1725 N N . ILE B 1 29 ? 17.359 -30.125 5.645 1 77.44 29 ILE B N 1
ATOM 1726 C CA . ILE B 1 29 ? 16.516 -29.641 6.734 1 77.44 29 ILE B CA 1
ATOM 1727 C C . ILE B 1 29 ? 15.164 -29.203 6.184 1 77.44 29 ILE B C 1
ATOM 1729 O O . ILE B 1 29 ? 14.125 -29.453 6.797 1 77.44 29 ILE B O 1
ATOM 1733 N N . GLY B 1 30 ? 15.164 -28.719 4.973 1 72.75 30 GLY B N 1
ATOM 1734 C CA . GLY B 1 30 ? 13.938 -28.188 4.395 1 72.75 30 GLY B CA 1
ATOM 1735 C C . GLY B 1 30 ? 13.195 -29.188 3.531 1 72.75 30 GLY B C 1
ATOM 1736 O O . GLY B 1 30 ? 12.227 -28.844 2.857 1 72.75 30 GLY B O 1
ATOM 1737 N N . GLY B 1 31 ? 13.695 -30.344 3.617 1 78.25 31 GLY B N 1
ATOM 1738 C CA . GLY B 1 31 ? 13.055 -31.375 2.797 1 78.25 31 GLY B CA 1
ATOM 1739 C C . GLY B 1 31 ? 14.039 -32.156 1.955 1 78.25 31 GLY B C 1
ATOM 1740 O O . GLY B 1 31 ? 15.078 -31.641 1.548 1 78.25 31 GLY B O 1
ATOM 1741 N N . ASP B 1 32 ? 13.695 -33.344 1.811 1 84.56 32 ASP B N 1
ATOM 1742 C CA . ASP B 1 32 ? 14.562 -34.219 1.033 1 84.56 32 ASP B CA 1
ATOM 1743 C C . ASP B 1 32 ? 14.438 -33.938 -0.461 1 84.56 32 ASP B C 1
ATOM 1745 O O . ASP B 1 32 ? 13.398 -33.469 -0.926 1 84.56 32 ASP B O 1
ATOM 1749 N N . LEU B 1 33 ? 15.539 -34.062 -1.087 1 86.62 33 LEU B N 1
ATOM 1750 C CA . LEU B 1 33 ? 15.57 -33.906 -2.537 1 86.62 33 LEU B CA 1
ATOM 1751 C C . LEU B 1 33 ? 15.922 -35.219 -3.215 1 86.62 33 LEU B C 1
ATOM 1753 O O . LEU B 1 33 ? 16.812 -35.938 -2.758 1 86.62 33 LEU B O 1
ATOM 1757 N N . GLY B 1 34 ? 15.219 -35.531 -4.203 1 85.88 34 GLY B N 1
ATOM 1758 C CA . GLY B 1 34 ? 15.508 -36.75 -4.957 1 85.88 34 GLY B CA 1
ATOM 1759 C C . GLY B 1 34 ? 14.875 -37.969 -4.359 1 85.88 34 GLY B C 1
ATOM 1760 O O . GLY B 1 34 ? 13.898 -37.875 -3.619 1 85.88 34 GLY B O 1
ATOM 1761 N N . PRO B 1 35 ? 15.383 -39.094 -4.801 1 92.19 35 PRO B N 1
ATOM 1762 C CA . PRO B 1 35 ? 16.5 -39.312 -5.727 1 92.19 35 PRO B CA 1
ATOM 1763 C C . PRO B 1 35 ? 16.203 -38.812 -7.137 1 92.19 35 PRO B C 1
ATOM 1765 O O . PRO B 1 35 ? 15.031 -38.656 -7.5 1 92.19 35 PRO B O 1
ATOM 1768 N N . PHE B 1 36 ? 17.359 -38.562 -7.777 1 95.5 36 PHE B N 1
ATOM 1769 C CA . PHE B 1 36 ? 17.266 -38.219 -9.195 1 95.5 36 PHE B CA 1
ATOM 1770 C C . PHE B 1 36 ? 17.688 -39.406 -10.055 1 95.5 36 PHE B C 1
ATOM 1772 O O . PHE B 1 36 ? 18.781 -39.969 -9.859 1 95.5 36 PHE B O 1
ATOM 1779 N N . ASN B 1 37 ? 16.766 -39.844 -10.844 1 95.94 37 ASN B N 1
ATOM 1780 C CA . ASN B 1 37 ? 17.031 -40.906 -11.812 1 95.94 37 ASN B CA 1
ATOM 1781 C C . ASN B 1 37 ? 16.75 -40.469 -13.242 1 95.94 37 ASN B C 1
ATOM 1783 O O . ASN B 1 37 ? 15.734 -39.812 -13.5 1 95.94 37 ASN B O 1
ATOM 1787 N N . PRO B 1 38 ? 17.672 -40.781 -14.102 1 96.31 38 PRO B N 1
ATOM 1788 C CA . PRO B 1 38 ? 17.453 -40.344 -15.484 1 96.31 38 PRO B CA 1
ATOM 1789 C C . PRO B 1 38 ? 16.094 -40.781 -16.031 1 96.31 38 PRO B C 1
ATOM 1791 O O . PRO B 1 38 ? 15.68 -41.906 -15.812 1 96.31 38 PRO B O 1
ATOM 1794 N N . SER B 1 39 ? 15.438 -39.844 -16.672 1 94.88 39 SER B N 1
ATOM 1795 C CA . SER B 1 39 ? 14.211 -40.062 -17.453 1 94.88 39 SER B CA 1
ATOM 1796 C C . SER B 1 39 ? 13.023 -40.312 -16.531 1 94.88 39 SER B C 1
ATOM 1798 O O . SER B 1 39 ? 11.93 -40.656 -17 1 94.88 39 SER B O 1
ATOM 1800 N N . LEU B 1 40 ? 13.242 -40.281 -15.195 1 96.12 40 LEU B N 1
ATOM 1801 C CA . LEU B 1 40 ? 12.141 -40.438 -14.258 1 96.12 40 LEU B CA 1
ATOM 1802 C C . LEU B 1 40 ? 11.75 -39.094 -13.656 1 96.12 40 LEU B C 1
ATOM 1804 O O . LEU B 1 40 ? 12.586 -38.406 -13.086 1 96.12 40 LEU B O 1
ATOM 1808 N N . PRO B 1 41 ? 10.531 -38.75 -13.758 1 97 41 PRO B N 1
ATOM 1809 C CA . PRO B 1 41 ? 10.086 -37.469 -13.219 1 97 41 PRO B CA 1
ATOM 1810 C C . PRO B 1 41 ? 10.234 -37.375 -11.703 1 97 41 PRO B C 1
ATOM 1812 O O . PRO B 1 41 ? 10 -38.375 -11 1 97 41 PRO B O 1
ATOM 1815 N N . VAL B 1 42 ? 10.641 -36.219 -11.227 1 95.69 42 VAL B N 1
ATOM 1816 C CA . VAL B 1 42 ? 10.789 -35.969 -9.797 1 95.69 42 VAL B CA 1
ATOM 1817 C C . VAL B 1 42 ? 10.305 -34.562 -9.469 1 95.69 42 VAL B C 1
ATOM 1819 O O . VAL B 1 42 ? 10.523 -33.625 -10.25 1 95.69 42 VAL B O 1
ATOM 1822 N N . GLU B 1 43 ? 9.688 -34.406 -8.312 1 94.81 43 GLU B N 1
ATOM 1823 C CA . GLU B 1 43 ? 9.234 -33.094 -7.875 1 94.81 43 GLU B CA 1
ATOM 1824 C C . GLU B 1 43 ? 10.328 -32.375 -7.09 1 94.81 43 GLU B C 1
ATOM 1826 O O . GLU B 1 43 ? 10.93 -32.938 -6.176 1 94.81 43 GLU B O 1
ATOM 1831 N N . VAL B 1 44 ? 10.594 -31.141 -7.504 1 94.44 44 VAL B N 1
ATOM 1832 C CA . VAL B 1 44 ? 11.594 -30.328 -6.828 1 94.44 44 VAL B CA 1
ATOM 1833 C C . VAL B 1 44 ? 11.102 -28.875 -6.734 1 94.44 44 VAL B C 1
ATOM 1835 O O . VAL B 1 44 ? 10.219 -28.469 -7.492 1 94.44 44 VAL B O 1
ATOM 1838 N N . PRO B 1 45 ? 11.625 -28.109 -5.816 1 93.81 45 PRO B N 1
ATOM 1839 C CA . PRO B 1 45 ? 11.305 -26.672 -5.824 1 93.81 45 PRO B CA 1
ATOM 1840 C C . PRO B 1 45 ? 11.734 -25.984 -7.113 1 93.81 45 PRO B C 1
ATOM 1842 O O . PRO B 1 45 ? 12.727 -26.375 -7.73 1 93.81 45 PRO B O 1
ATOM 1845 N N . LEU B 1 46 ? 11.062 -25 -7.488 1 96.75 46 LEU B N 1
ATOM 1846 C CA . LEU B 1 46 ? 11.281 -24.328 -8.766 1 96.75 46 LEU B CA 1
ATOM 1847 C C . LEU B 1 46 ? 12.711 -23.797 -8.852 1 96.75 46 LEU B C 1
ATOM 1849 O O . LEU B 1 46 ? 13.344 -23.875 -9.898 1 96.75 46 LEU B O 1
ATOM 1853 N N . TRP B 1 47 ? 13.148 -23.219 -7.719 1 94.94 47 TRP B N 1
ATOM 1854 C CA . TRP B 1 47 ? 14.492 -22.656 -7.762 1 94.94 47 TRP B CA 1
ATOM 1855 C C . TRP B 1 47 ? 15.523 -23.719 -8.109 1 94.94 47 TRP B C 1
ATOM 1857 O O . TRP B 1 47 ? 16.469 -23.453 -8.852 1 94.94 47 TRP B O 1
ATOM 1867 N N . LEU B 1 48 ? 15.344 -24.891 -7.656 1 94.5 48 LEU B N 1
ATOM 1868 C CA . LEU B 1 48 ? 16.266 -25.969 -7.969 1 94.5 48 LEU B CA 1
ATOM 1869 C C . LEU B 1 48 ? 16.094 -26.422 -9.414 1 94.5 48 LEU B C 1
ATOM 1871 O O . LEU B 1 48 ? 17.078 -26.703 -10.102 1 94.5 48 LEU B O 1
ATOM 1875 N N . ALA B 1 49 ? 14.867 -26.5 -9.844 1 97.31 49 ALA B N 1
ATOM 1876 C CA . ALA B 1 49 ? 14.594 -26.875 -11.234 1 97.31 49 ALA B CA 1
ATOM 1877 C C . ALA B 1 49 ? 15.32 -25.938 -12.203 1 97.31 49 ALA B C 1
ATOM 1879 O O . ALA B 1 49 ? 15.938 -26.391 -13.164 1 97.31 49 ALA B O 1
ATOM 1880 N N . ILE B 1 50 ? 15.289 -24.688 -11.906 1 97.44 50 ILE B N 1
ATOM 1881 C CA . ILE B 1 50 ? 15.906 -23.688 -12.758 1 97.44 50 ILE B CA 1
ATOM 1882 C C . ILE B 1 50 ? 17.422 -23.875 -12.766 1 97.44 50 ILE B C 1
ATOM 1884 O O . ILE B 1 50 ? 18.047 -23.797 -13.82 1 97.44 50 ILE B O 1
ATOM 1888 N N . ASN B 1 51 ? 17.906 -24.109 -11.586 1 95.5 51 ASN B N 1
ATOM 1889 C CA . ASN B 1 51 ? 19.344 -24.344 -11.469 1 95.5 51 ASN B CA 1
ATOM 1890 C C . ASN B 1 51 ? 19.781 -25.562 -12.281 1 95.5 51 ASN B C 1
ATOM 1892 O O . ASN B 1 51 ? 20.75 -25.5 -13.031 1 95.5 51 ASN B O 1
ATOM 1896 N N . LEU B 1 52 ? 19.078 -26.625 -12.117 1 96.62 52 LEU B N 1
ATOM 1897 C CA . LEU B 1 52 ? 19.391 -27.844 -12.836 1 96.62 52 LEU B CA 1
ATOM 1898 C C . LEU B 1 52 ? 19.266 -27.641 -14.344 1 96.62 52 LEU B C 1
ATOM 1900 O O . LEU B 1 52 ? 20.094 -28.109 -15.117 1 96.62 52 LEU B O 1
ATOM 1904 N N . LYS B 1 53 ? 18.234 -26.891 -14.734 1 97.94 53 LYS B N 1
ATOM 1905 C CA . LYS B 1 53 ? 18 -26.594 -16.141 1 97.94 53 LYS B CA 1
ATOM 1906 C C . LYS B 1 53 ? 19.156 -25.781 -16.719 1 97.94 53 LYS B C 1
ATOM 1908 O O . LYS B 1 53 ? 19.625 -26.062 -17.828 1 97.94 53 LYS B O 1
ATOM 1913 N N . GLN B 1 54 ? 19.562 -24.828 -15.977 1 96.94 54 GLN B N 1
ATOM 1914 C CA . GLN B 1 54 ? 20.656 -23.969 -16.406 1 96.94 54 GLN B CA 1
ATOM 1915 C C . GLN B 1 54 ? 21.938 -24.781 -16.641 1 96.94 54 GLN B C 1
ATOM 1917 O O . GLN B 1 54 ? 22.719 -24.469 -17.547 1 96.94 54 GLN B O 1
ATOM 1922 N N . ARG B 1 55 ? 22.109 -25.812 -15.953 1 96.69 55 ARG B N 1
ATOM 1923 C CA . ARG B 1 55 ? 23.281 -26.703 -16.062 1 96.69 55 ARG B CA 1
ATOM 1924 C C . ARG B 1 55 ? 23.016 -27.828 -17.047 1 96.69 55 ARG B C 1
ATOM 1926 O O . ARG B 1 55 ? 23.844 -28.734 -17.188 1 96.69 55 ARG B O 1
ATOM 1933 N N . GLN B 1 56 ? 21.922 -27.797 -17.656 1 97.12 56 GLN B N 1
ATOM 1934 C CA . GLN B 1 56 ? 21.516 -28.797 -18.656 1 97.12 56 GLN B CA 1
ATOM 1935 C C . GLN B 1 56 ? 21.406 -30.188 -18.031 1 97.12 56 GLN B C 1
ATOM 1937 O O . GLN B 1 56 ? 21.781 -31.172 -18.672 1 97.12 56 GLN B O 1
ATOM 1942 N N . LYS B 1 57 ? 20.844 -30.188 -16.797 1 97.25 57 LYS B N 1
ATOM 1943 C CA . LYS B 1 57 ? 20.781 -31.438 -16.047 1 97.25 57 LYS B CA 1
ATOM 1944 C C . LYS B 1 57 ? 19.359 -31.984 -16 1 97.25 57 LYS B C 1
ATOM 1946 O O . LYS B 1 57 ? 19.109 -33.094 -15.508 1 97.25 57 LYS B O 1
ATOM 1951 N N . CYS B 1 58 ? 18.453 -31.234 -16.547 1 97.94 58 CYS B N 1
ATOM 1952 C CA . CYS B 1 58 ? 17.062 -31.703 -16.547 1 97.94 58 CYS B CA 1
ATOM 1953 C C . CYS B 1 58 ? 16.234 -30.969 -17.578 1 97.94 58 CYS B C 1
ATOM 1955 O O . CYS B 1 58 ? 16.703 -30.016 -18.203 1 97.94 58 CYS B O 1
ATOM 1957 N N . ARG B 1 59 ? 15.109 -31.516 -17.812 1 97.94 59 ARG B N 1
ATOM 1958 C CA . ARG B 1 59 ? 13.992 -30.828 -18.453 1 97.94 59 ARG B CA 1
ATOM 1959 C C . ARG B 1 59 ? 12.883 -30.547 -17.453 1 97.94 59 ARG B C 1
ATOM 1961 O O . ARG B 1 59 ? 12.586 -31.375 -16.594 1 97.94 59 ARG B O 1
ATOM 1968 N N . ILE B 1 60 ? 12.305 -29.375 -17.625 1 98.31 60 ILE B N 1
ATOM 1969 C CA . ILE B 1 60 ? 11.211 -29.016 -16.734 1 98.31 60 ILE B CA 1
ATOM 1970 C C . ILE B 1 60 ? 9.875 -29.344 -17.391 1 98.31 60 ILE B C 1
ATOM 1972 O O . ILE B 1 60 ? 9.648 -29 -18.562 1 98.31 60 ILE B O 1
ATOM 1976 N N . VAL B 1 61 ? 9.031 -30.047 -16.641 1 98 61 VAL B N 1
ATOM 1977 C CA . VAL B 1 61 ? 7.68 -30.344 -17.094 1 98 61 VAL B CA 1
ATOM 1978 C C . VAL B 1 61 ? 6.742 -29.203 -16.688 1 98 61 VAL B C 1
ATOM 1980 O O . VAL B 1 61 ? 6.57 -28.922 -15.5 1 98 61 VAL B O 1
ATOM 1983 N N . PRO B 1 62 ? 6.242 -28.531 -17.672 1 97.12 62 PRO B N 1
ATOM 1984 C CA . PRO B 1 62 ? 5.344 -27.438 -17.312 1 97.12 62 PRO B CA 1
ATOM 1985 C C . PRO B 1 62 ? 4.133 -27.906 -16.516 1 97.12 62 PRO B C 1
ATOM 1987 O O . PRO B 1 62 ? 3.674 -29.031 -16.688 1 97.12 62 PRO B O 1
ATOM 1990 N N . PRO B 1 63 ? 3.676 -27.094 -15.609 1 97 63 PRO B N 1
ATOM 1991 C CA . PRO B 1 63 ? 2.436 -27.438 -14.914 1 97 63 PRO B CA 1
ATOM 1992 C C . PRO B 1 63 ? 1.271 -27.688 -15.867 1 97 63 PRO B C 1
ATOM 1994 O O . PRO B 1 63 ? 1.247 -27.156 -16.969 1 97 63 PRO B O 1
ATOM 1997 N N . GLU B 1 64 ? 0.28 -28.406 -15.367 1 96.5 64 GLU B N 1
ATOM 1998 C CA . GLU B 1 64 ? -0.83 -28.859 -16.203 1 96.5 64 GLU B CA 1
ATOM 1999 C C . GLU B 1 64 ? -1.603 -27.672 -16.781 1 96.5 64 GLU B C 1
ATOM 2001 O O . GLU B 1 64 ? -2.074 -27.734 -17.922 1 96.5 64 GLU B O 1
ATOM 2006 N N . TRP B 1 65 ? -1.667 -26.656 -16.062 1 97.62 65 TRP B N 1
ATOM 2007 C CA . TRP B 1 65 ? -2.492 -25.531 -16.469 1 97.62 65 TRP B CA 1
ATOM 2008 C C . TRP B 1 65 ? -1.781 -24.688 -17.516 1 97.62 65 TRP B C 1
ATOM 2010 O O . TRP B 1 65 ? -2.4 -23.828 -18.156 1 97.62 65 TRP B O 1
ATOM 2020 N N . MET B 1 66 ? -0.462 -24.859 -17.641 1 97.94 66 MET B N 1
ATOM 2021 C CA . MET B 1 66 ? 0.288 -24.125 -18.656 1 97.94 66 MET B CA 1
ATOM 2022 C C . MET B 1 66 ? 0.106 -24.75 -20.031 1 97.94 66 MET B C 1
ATOM 2024 O O . MET B 1 66 ? 1.068 -25.219 -20.641 1 97.94 66 MET B O 1
ATOM 2028 N N . ASP B 1 67 ? -1.14 -24.703 -20.453 1 98 67 ASP B N 1
ATOM 2029 C CA . ASP B 1 67 ? -1.652 -25.234 -21.719 1 98 67 ASP B CA 1
ATOM 2030 C C . ASP B 1 67 ? -2.564 -24.219 -22.391 1 98 67 ASP B C 1
ATOM 2032 O O . ASP B 1 67 ? -3.391 -23.578 -21.75 1 98 67 ASP B O 1
ATOM 2036 N N . VAL B 1 68 ? -2.42 -24.078 -23.703 1 98.5 68 VAL B N 1
ATOM 2037 C CA . VAL B 1 68 ? -3.098 -23.031 -24.453 1 98.5 68 VAL B CA 1
ATOM 2038 C C . VAL B 1 68 ? -4.609 -23.172 -24.297 1 98.5 68 VAL B C 1
ATOM 2040 O O . VAL B 1 68 ? -5.305 -22.203 -24 1 98.5 68 VAL B O 1
ATOM 2043 N N . GLU B 1 69 ? -5.113 -24.375 -24.438 1 98.38 69 GLU B N 1
ATOM 2044 C CA . GLU B 1 69 ? -6.555 -24.594 -24.359 1 98.38 69 GLU B CA 1
ATOM 2045 C C . GLU B 1 69 ? -7.082 -24.281 -22.969 1 98.38 69 GLU B C 1
ATOM 2047 O O . GLU B 1 69 ? -8.125 -23.625 -22.812 1 98.38 69 GLU B O 1
ATOM 2052 N N . LYS B 1 70 ? -6.383 -24.672 -21.969 1 98.31 70 LYS B N 1
ATOM 2053 C CA . LYS B 1 70 ? -6.793 -24.438 -20.578 1 98.31 70 LYS B CA 1
ATOM 2054 C C . LYS B 1 70 ? -6.73 -22.953 -20.234 1 98.31 70 LYS B C 1
ATOM 2056 O O . LYS B 1 70 ? -7.645 -22.422 -19.609 1 98.31 70 LYS B O 1
ATOM 2061 N N . LEU B 1 71 ? -5.664 -22.328 -20.703 1 98.44 71 LEU B N 1
ATOM 2062 C CA . LEU B 1 71 ? -5.48 -20.906 -20.406 1 98.44 71 LEU B CA 1
ATOM 2063 C C . LEU B 1 71 ? -6.5 -20.062 -21.172 1 98.44 71 LEU B C 1
ATOM 2065 O O . LEU B 1 71 ? -6.953 -19.031 -20.672 1 98.44 71 LEU B O 1
ATOM 2069 N N . GLU B 1 72 ? -6.871 -20.5 -22.359 1 98.56 72 GLU B N 1
ATOM 2070 C CA . GLU B 1 72 ? -7.93 -19.828 -23.094 1 98.56 72 GLU B CA 1
ATOM 2071 C C . GLU B 1 72 ? -9.258 -19.891 -22.344 1 98.56 72 GLU B C 1
ATOM 2073 O O . GLU B 1 72 ? -9.977 -18.891 -22.25 1 98.56 72 GLU B O 1
ATOM 2078 N N . ALA B 1 73 ? -9.531 -21.016 -21.828 1 98.31 73 ALA B N 1
ATOM 2079 C CA . ALA B 1 73 ? -10.766 -21.203 -21.062 1 98.31 73 ALA B CA 1
ATOM 2080 C C . ALA B 1 73 ? -10.773 -20.328 -19.812 1 98.31 73 ALA B C 1
ATOM 2082 O O . ALA B 1 73 ? -11.789 -19.719 -19.484 1 98.31 73 ALA B O 1
ATOM 2083 N N . ILE B 1 74 ? -9.672 -20.266 -19.141 1 98.06 74 ILE B N 1
ATOM 2084 C CA . ILE B 1 74 ? -9.531 -19.453 -17.938 1 98.06 74 ILE B CA 1
ATOM 2085 C C . ILE B 1 74 ? -9.727 -17.984 -18.281 1 98.06 74 ILE B C 1
ATOM 2087 O O . ILE B 1 74 ? -10.469 -17.266 -17.594 1 98.06 74 ILE B O 1
ATOM 2091 N N . ARG B 1 75 ? -9.055 -17.516 -19.344 1 98.12 75 ARG B N 1
ATOM 2092 C CA . ARG B 1 75 ? -9.156 -16.141 -19.781 1 98.12 75 ARG B CA 1
ATOM 2093 C C . ARG B 1 75 ? -10.602 -15.781 -20.141 1 98.12 75 ARG B C 1
ATOM 2095 O O . ARG B 1 75 ? -11.109 -14.75 -19.703 1 98.12 75 ARG B O 1
ATOM 2102 N N . ASP B 1 76 ? -11.242 -16.656 -20.891 1 98.19 76 ASP B N 1
ATOM 2103 C CA . ASP B 1 76 ? -12.602 -16.406 -21.344 1 98.19 76 ASP B CA 1
ATOM 2104 C C . ASP B 1 76 ? -13.578 -16.375 -20.172 1 98.19 76 ASP B C 1
ATOM 2106 O O . ASP B 1 76 ? -14.484 -15.547 -20.141 1 98.19 76 ASP B O 1
ATOM 2110 N N . GLN B 1 77 ? -13.422 -17.25 -19.266 1 97.75 77 GLN B N 1
ATOM 2111 C CA . GLN B 1 77 ? -14.258 -17.266 -18.078 1 97.75 77 GLN B CA 1
ATOM 2112 C C . GLN B 1 77 ? -14.078 -15.984 -17.266 1 97.75 77 GLN B C 1
ATOM 2114 O O . GLN B 1 77 ? -15.055 -15.406 -16.781 1 97.75 77 GLN B O 1
ATOM 2119 N N . GLU B 1 78 ? -12.797 -15.539 -17.125 1 97.56 78 GLU B N 1
ATOM 2120 C CA . GLU B 1 78 ? -12.5 -14.312 -16.391 1 97.56 78 GLU B CA 1
ATOM 2121 C C . GLU B 1 78 ? -13.172 -13.102 -17.047 1 97.56 78 GLU B C 1
ATOM 2123 O O . GLU B 1 78 ? -13.664 -12.219 -16.344 1 97.56 78 GLU B O 1
ATOM 2128 N N . ARG B 1 79 ? -13.25 -13.102 -18.312 1 97 79 ARG B N 1
ATOM 2129 C CA . ARG B 1 79 ? -13.852 -11.992 -19.047 1 97 79 ARG B CA 1
ATOM 2130 C C . ARG B 1 79 ? -15.367 -12.008 -18.922 1 97 79 ARG B C 1
ATOM 2132 O O . ARG B 1 79 ? -16 -10.953 -18.891 1 97 79 ARG B O 1
ATOM 2139 N N . ARG B 1 80 ? -15.914 -13.141 -18.781 1 96.69 80 ARG B N 1
ATOM 2140 C CA . ARG B 1 80 ? -17.359 -13.289 -18.75 1 96.69 80 ARG B CA 1
ATOM 2141 C C . ARG B 1 80 ? -17.922 -12.977 -17.375 1 96.69 80 ARG B C 1
ATOM 2143 O O . ARG B 1 80 ? -18.984 -12.352 -17.25 1 96.69 80 ARG B O 1
ATOM 2150 N N . GLU B 1 81 ? -17.234 -13.375 -16.344 1 93.81 81 GLU B N 1
ATOM 2151 C CA . GLU B 1 81 ? -17.734 -13.242 -14.984 1 93.81 81 GLU B CA 1
ATOM 2152 C C . GLU B 1 81 ? -17.438 -11.852 -14.43 1 93.81 81 GLU B C 1
ATOM 2154 O O . GLU B 1 81 ? -16.391 -11.273 -14.688 1 93.81 81 GLU B O 1
ATOM 2159 N N . GLU B 1 82 ? -18.344 -11.391 -13.594 1 87.88 82 GLU B N 1
ATOM 2160 C CA . GLU B 1 82 ? -18.141 -10.109 -12.93 1 87.88 82 GLU B CA 1
ATOM 2161 C C . GLU B 1 82 ? -17.172 -10.234 -11.758 1 87.88 82 GLU B C 1
ATOM 2163 O O . GLU B 1 82 ? -16.375 -9.328 -11.508 1 87.88 82 GLU B O 1
ATOM 2168 N N . THR B 1 83 ? -17.203 -11.359 -11.141 1 89.31 83 THR B N 1
ATOM 2169 C CA . THR B 1 83 ? -16.328 -11.617 -10 1 89.31 83 THR B CA 1
ATOM 2170 C C . THR B 1 83 ? -15.047 -12.312 -10.453 1 89.31 83 THR B C 1
ATOM 2172 O O . THR B 1 83 ? -14.977 -12.844 -11.562 1 89.31 83 THR B O 1
ATOM 2175 N N . PHE B 1 84 ? -14.078 -12.211 -9.648 1 94.25 84 PHE B N 1
ATOM 2176 C CA . PHE B 1 84 ? -12.812 -12.867 -9.969 1 94.25 84 PHE B CA 1
ATOM 2177 C C . PHE B 1 84 ? -12.977 -14.383 -9.953 1 94.25 84 PHE B C 1
ATOM 2179 O O . PHE B 1 84 ? -13.586 -14.938 -9.039 1 94.25 84 PHE B O 1
ATOM 2186 N N . THR B 1 85 ? -12.477 -15.031 -10.953 1 95.69 85 THR B N 1
ATOM 2187 C CA . THR B 1 85 ? -12.523 -16.484 -11.016 1 95.69 85 THR B CA 1
ATOM 2188 C C . THR B 1 85 ? -11.258 -17.094 -10.406 1 95.69 85 THR B C 1
ATOM 2190 O O . THR B 1 85 ? -10.234 -16.422 -10.281 1 95.69 85 THR B O 1
ATOM 2193 N N . PRO B 1 86 ? -11.328 -18.359 -9.945 1 93.56 86 PRO B N 1
ATOM 2194 C CA . PRO B 1 86 ? -10.133 -19 -9.398 1 93.56 86 PRO B CA 1
ATOM 2195 C C . PRO B 1 86 ? -9.008 -19.125 -10.422 1 93.56 86 PRO B C 1
ATOM 2197 O O . PRO B 1 86 ? -9.266 -19.391 -11.602 1 93.56 86 PRO B O 1
ATOM 2200 N N . MET B 1 87 ? -7.809 -18.875 -9.961 1 96 87 MET B N 1
ATOM 2201 C CA . MET B 1 87 ? -6.621 -19.062 -10.797 1 96 87 MET B CA 1
ATOM 2202 C C . MET B 1 87 ? -5.988 -20.422 -10.562 1 96 87 MET B C 1
ATOM 2204 O O . MET B 1 87 ? -6.203 -21.047 -9.523 1 96 87 MET B O 1
ATOM 2208 N N . PRO B 1 88 ? -5.324 -20.891 -11.555 1 95.25 88 PRO B N 1
ATOM 2209 C CA . PRO B 1 88 ? -4.781 -22.25 -11.438 1 95.25 88 PRO B CA 1
ATOM 2210 C C . PRO B 1 88 ? -3.689 -22.344 -10.375 1 95.25 88 PRO B C 1
ATOM 2212 O O . PRO B 1 88 ? -3.389 -23.453 -9.898 1 95.25 88 PRO B O 1
ATOM 2215 N N . SER B 1 89 ? -3.078 -21.281 -10.016 1 93.44 89 SER B N 1
ATOM 2216 C CA . SER B 1 89 ? -2.066 -21.156 -8.977 1 93.44 89 SER B CA 1
ATOM 2217 C C . SER B 1 89 ? -2.09 -19.766 -8.344 1 93.44 89 SER B C 1
ATOM 2219 O O . SER B 1 89 ? -2.326 -18.781 -9.039 1 93.44 89 SER B O 1
ATOM 2221 N N . PRO B 1 90 ? -1.764 -19.844 -7.086 1 90.81 90 PRO B N 1
ATOM 2222 C CA . PRO B 1 90 ? -1.647 -18.516 -6.469 1 90.81 90 PRO B CA 1
ATOM 2223 C C . PRO B 1 90 ? -0.457 -17.719 -7 1 90.81 90 PRO B C 1
ATOM 2225 O O . PRO B 1 90 ? -0.366 -16.516 -6.773 1 90.81 90 PRO B O 1
ATOM 2228 N N . TYR B 1 91 ? 0.406 -18.406 -7.77 1 93.75 91 TYR B N 1
ATOM 2229 C CA . TYR B 1 91 ? 1.62 -17.781 -8.281 1 93.75 91 TYR B CA 1
ATOM 2230 C C . TYR B 1 91 ? 1.686 -17.891 -9.805 1 93.75 91 TYR B C 1
ATOM 2232 O O . TYR B 1 91 ? 2.773 -17.969 -10.383 1 93.75 91 TYR B O 1
ATOM 2240 N N . TYR B 1 92 ? 0.533 -17.938 -10.445 1 96.38 92 TYR B N 1
ATOM 2241 C CA . TYR B 1 92 ? 0.511 -18.25 -11.867 1 96.38 92 TYR B CA 1
ATOM 2242 C C . TYR B 1 92 ? 1.354 -17.266 -12.656 1 96.38 92 TYR B C 1
ATOM 2244 O O . TYR B 1 92 ? 2.049 -17.641 -13.602 1 96.38 92 TYR B O 1
ATOM 2252 N N . MET B 1 93 ? 1.376 -15.953 -12.273 1 95.5 93 MET B N 1
ATOM 2253 C CA . MET B 1 93 ? 2.129 -14.922 -12.984 1 95.5 93 MET B CA 1
ATOM 2254 C C . MET B 1 93 ? 3.629 -15.102 -12.766 1 95.5 93 MET B C 1
ATOM 2256 O O . MET B 1 93 ? 4.402 -15.102 -13.727 1 95.5 93 MET B O 1
ATOM 2260 N N . GLU B 1 94 ? 3.994 -15.297 -11.516 1 94.94 94 GLU B N 1
ATOM 2261 C CA . GLU B 1 94 ? 5.406 -15.453 -11.188 1 94.94 94 GLU B CA 1
ATOM 2262 C C . GLU B 1 94 ? 5.973 -16.75 -11.773 1 94.94 94 GLU B C 1
ATOM 2264 O O . GLU B 1 94 ? 7.094 -16.75 -12.297 1 94.94 94 GLU B O 1
ATOM 2269 N N . LEU B 1 95 ? 5.16 -17.797 -11.648 1 96.44 95 LEU B N 1
ATOM 2270 C CA . LEU B 1 95 ? 5.582 -19.078 -12.203 1 96.44 95 LEU B CA 1
ATOM 2271 C C . LEU B 1 95 ? 5.785 -18.984 -13.711 1 96.44 95 LEU B C 1
ATOM 2273 O O . LEU B 1 95 ? 6.789 -19.453 -14.234 1 96.44 95 LEU B O 1
ATOM 2277 N N . THR B 1 96 ? 4.852 -18.391 -14.398 1 97.38 96 THR B N 1
ATOM 2278 C CA . THR B 1 96 ? 4.945 -18.219 -15.844 1 97.38 96 THR B CA 1
ATOM 2279 C C . THR B 1 96 ? 6.199 -17.438 -16.219 1 97.38 96 THR B C 1
ATOM 2281 O O . THR B 1 96 ? 6.961 -17.859 -17.094 1 97.38 96 THR B O 1
ATOM 2284 N N . LYS B 1 97 ? 6.41 -16.359 -15.508 1 96.5 97 LYS B N 1
ATOM 2285 C CA . LYS B 1 97 ? 7.574 -15.508 -15.773 1 96.5 97 LYS B CA 1
ATOM 2286 C C . LYS B 1 97 ? 8.867 -16.297 -15.594 1 96.5 97 LYS B C 1
ATOM 2288 O O . LYS B 1 97 ? 9.734 -16.297 -16.484 1 96.5 97 LYS B O 1
ATOM 2293 N N . LEU B 1 98 ? 8.961 -17 -14.516 1 97.25 98 LEU B N 1
ATOM 2294 C CA . LEU B 1 98 ? 10.18 -17.734 -14.188 1 97.25 98 LEU B CA 1
ATOM 2295 C C . LEU B 1 98 ? 10.398 -18.875 -15.172 1 97.25 98 LEU B C 1
ATOM 2297 O O . LEU B 1 98 ? 11.508 -19.062 -15.688 1 97.25 98 LEU B O 1
ATOM 2301 N N . LEU B 1 99 ? 9.398 -19.609 -15.469 1 98 99 LEU B N 1
ATOM 2302 C CA . LEU B 1 99 ? 9.516 -20.766 -16.344 1 98 99 LEU B CA 1
ATOM 2303 C C . LEU B 1 99 ? 9.828 -20.344 -17.766 1 98 99 LEU B C 1
ATOM 2305 O O . LEU B 1 99 ? 10.688 -20.953 -18.422 1 98 99 LEU B O 1
ATOM 2309 N N . LEU B 1 100 ? 9.18 -19.312 -18.25 1 97.94 100 LEU B N 1
ATOM 2310 C CA . LEU B 1 100 ? 9.398 -18.875 -19.625 1 97.94 100 LEU B CA 1
ATOM 2311 C C . LEU B 1 100 ? 10.766 -18.219 -19.781 1 97.94 100 LEU B C 1
ATOM 2313 O O . LEU B 1 100 ? 11.398 -18.328 -20.844 1 97.94 100 LEU B O 1
ATOM 2317 N N . ASN B 1 101 ? 11.234 -17.594 -18.688 1 97.31 101 ASN B N 1
ATOM 2318 C CA . ASN B 1 101 ? 12.547 -16.969 -18.734 1 97.31 101 ASN B CA 1
ATOM 2319 C C . ASN B 1 101 ? 13.672 -18 -18.75 1 97.31 101 ASN B C 1
ATOM 2321 O O . ASN B 1 101 ? 14.711 -17.781 -19.375 1 97.31 101 ASN B O 1
ATOM 2325 N N . HIS B 1 102 ? 13.453 -19.109 -18.141 1 97.06 102 HIS B N 1
ATOM 2326 C CA . HIS B 1 102 ? 14.578 -20.016 -17.906 1 97.06 102 HIS B CA 1
ATOM 2327 C C . HIS B 1 102 ? 14.391 -21.328 -18.656 1 97.06 102 HIS B C 1
ATOM 2329 O O . HIS B 1 102 ? 15.352 -22.078 -18.844 1 97.06 102 HIS B O 1
ATOM 2335 N N . ALA B 1 103 ? 13.148 -21.609 -19.094 1 97.69 103 ALA B N 1
ATOM 2336 C CA . ALA B 1 103 ? 12.906 -22.938 -19.672 1 97.69 103 ALA B CA 1
ATOM 2337 C C . ALA B 1 103 ? 11.828 -22.859 -20.75 1 97.69 103 ALA B C 1
ATOM 2339 O O . ALA B 1 103 ? 10.969 -23.734 -20.844 1 97.69 103 ALA B O 1
ATOM 2340 N N . ALA B 1 104 ? 11.852 -21.797 -21.531 1 97.5 104 ALA B N 1
ATOM 2341 C CA . ALA B 1 104 ? 10.859 -21.609 -22.578 1 97.5 104 ALA B CA 1
ATOM 2342 C C . ALA B 1 104 ? 10.875 -22.781 -23.547 1 97.5 104 ALA B C 1
ATOM 2344 O O . ALA B 1 104 ? 9.828 -23.188 -24.078 1 97.5 104 ALA B O 1
ATOM 2345 N N . ASP B 1 105 ? 12.055 -23.359 -23.781 1 97.5 105 ASP B N 1
ATOM 2346 C CA . ASP B 1 105 ? 12.219 -24.438 -24.734 1 97.5 105 ASP B CA 1
ATOM 2347 C C . ASP B 1 105 ? 11.547 -25.719 -24.234 1 97.5 105 ASP B C 1
ATOM 2349 O O . ASP B 1 105 ? 11.312 -26.656 -25.016 1 97.5 105 ASP B O 1
ATOM 2353 N N . ASN B 1 106 ? 11.148 -25.766 -22.969 1 97.44 106 ASN B N 1
ATOM 2354 C CA . ASN B 1 106 ? 10.477 -26.938 -22.391 1 97.44 106 ASN B CA 1
ATOM 2355 C C . ASN B 1 106 ? 8.961 -26.734 -22.359 1 97.44 106 ASN B C 1
ATOM 2357 O O . ASN B 1 106 ? 8.227 -27.594 -21.859 1 97.44 106 ASN B O 1
ATOM 2361 N N . ILE B 1 107 ? 8.438 -25.578 -22.844 1 97.56 107 ILE B N 1
ATOM 2362 C CA . ILE B 1 107 ? 7.023 -25.25 -22.75 1 97.56 107 ILE B CA 1
ATOM 2363 C C . ILE B 1 107 ? 6.438 -25.125 -24.156 1 97.56 107 ILE B C 1
ATOM 2365 O O . ILE B 1 107 ? 6.746 -24.172 -24.891 1 97.56 107 ILE B O 1
ATOM 2369 N N . PRO B 1 108 ? 5.59 -26.094 -24.516 1 97.31 108 PRO B N 1
ATOM 2370 C CA . PRO B 1 108 ? 4.961 -26 -25.828 1 97.31 108 PRO B CA 1
ATOM 2371 C C . PRO B 1 108 ? 4.137 -24.734 -26.016 1 97.31 108 PRO B C 1
ATOM 2373 O O . PRO B 1 108 ? 3.416 -24.328 -25.094 1 97.31 108 PRO B O 1
ATOM 2376 N N . LYS B 1 109 ? 4.281 -24.062 -27.219 1 98.06 109 LYS B N 1
ATOM 2377 C CA . LYS B 1 109 ? 3.545 -22.859 -27.562 1 98.06 109 LYS B CA 1
ATOM 2378 C C . LYS B 1 109 ? 3.781 -21.766 -26.516 1 98.06 109 LYS B C 1
ATOM 2380 O O . LYS B 1 109 ? 2.836 -21.109 -26.062 1 98.06 109 LYS B O 1
ATOM 2385 N N . ALA B 1 110 ? 5.035 -21.641 -26.188 1 97.94 110 ALA B N 1
ATOM 2386 C CA . ALA B 1 110 ? 5.469 -20.734 -25.125 1 97.94 110 ALA B CA 1
ATOM 2387 C C . ALA B 1 110 ? 4.977 -19.312 -25.359 1 97.94 110 ALA B C 1
ATOM 2389 O O . ALA B 1 110 ? 4.5 -18.641 -24.438 1 97.94 110 ALA B O 1
ATOM 2390 N N . ASP B 1 111 ? 5.035 -18.797 -26.578 1 97.94 111 ASP B N 1
ATOM 2391 C CA . ASP B 1 111 ? 4.641 -17.438 -26.891 1 97.94 111 ASP B CA 1
ATOM 2392 C C . ASP B 1 111 ? 3.137 -17.234 -26.719 1 97.94 111 ASP B C 1
ATOM 2394 O O . ASP B 1 111 ? 2.695 -16.203 -26.234 1 97.94 111 ASP B O 1
ATOM 2398 N N . GLU B 1 112 ? 2.469 -18.219 -27.156 1 98.44 112 GLU B N 1
ATOM 2399 C CA . GLU B 1 112 ? 1.021 -18.156 -26.984 1 98.44 112 GLU B CA 1
ATOM 2400 C C . GLU B 1 112 ? 0.634 -18.188 -25.516 1 98.44 112 GLU B C 1
ATOM 2402 O O . GLU B 1 112 ? -0.267 -17.469 -25.078 1 98.44 112 GLU B O 1
ATOM 2407 N N . ILE B 1 113 ? 1.343 -18.984 -24.781 1 98.44 113 ILE B N 1
ATOM 2408 C CA . ILE B 1 113 ? 1.116 -19.094 -23.344 1 98.44 113 ILE B CA 1
ATOM 2409 C C . ILE B 1 113 ? 1.403 -17.75 -22.672 1 98.44 113 ILE B C 1
ATOM 2411 O O . ILE B 1 113 ? 0.606 -17.266 -21.859 1 98.44 113 ILE B O 1
ATOM 2415 N N . ARG B 1 114 ? 2.488 -17.156 -23.031 1 98.06 114 ARG B N 1
ATOM 2416 C CA . ARG B 1 114 ? 2.859 -15.836 -22.516 1 98.06 114 ARG B CA 1
ATOM 2417 C C . ARG B 1 114 ? 1.75 -14.82 -22.766 1 98.06 114 ARG B C 1
ATOM 2419 O O . ARG B 1 114 ? 1.366 -14.078 -21.859 1 98.06 114 ARG B O 1
ATOM 2426 N N . THR B 1 115 ? 1.233 -14.812 -23.953 1 98.44 115 THR B N 1
ATOM 2427 C CA . THR B 1 115 ? 0.2 -13.867 -24.359 1 98.44 115 THR B CA 1
ATOM 2428 C C . THR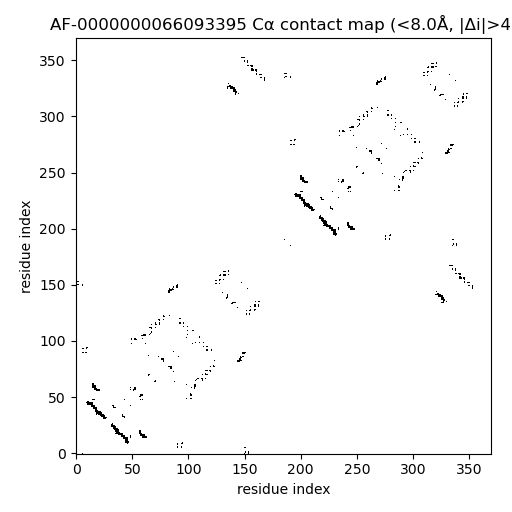 B 1 115 ? -1.086 -14.094 -23.578 1 98.44 115 THR B C 1
ATOM 2430 O O . THR B 1 115 ? -1.688 -13.148 -23.062 1 98.44 115 THR B O 1
ATOM 2433 N N . LEU B 1 116 ? -1.439 -15.367 -23.438 1 98.62 116 LEU B N 1
ATOM 2434 C CA . LEU B 1 116 ? -2.678 -15.711 -22.75 1 98.62 116 LEU B CA 1
ATOM 2435 C C . LEU B 1 116 ? -2.607 -15.344 -21.266 1 98.62 116 LEU B C 1
ATOM 2437 O O . LEU B 1 116 ? -3.566 -14.797 -20.719 1 98.62 116 LEU B O 1
ATOM 2441 N N . VAL B 1 117 ? -1.502 -15.609 -20.641 1 98.25 117 VAL B N 1
ATOM 2442 C CA . VAL B 1 117 ? -1.32 -15.281 -19.234 1 98.25 117 VAL B CA 1
ATOM 2443 C C . VAL B 1 117 ? -1.341 -13.766 -19.047 1 98.25 117 VAL B C 1
ATOM 2445 O O . VAL B 1 117 ? -1.977 -13.258 -18.125 1 98.25 117 VAL B O 1
ATOM 2448 N N . LYS B 1 118 ? -0.719 -13.039 -19.906 1 97.75 118 LYS B N 1
ATOM 2449 C CA . LYS B 1 118 ? -0.723 -11.586 -19.859 1 97.75 118 LYS B CA 1
ATOM 2450 C C . LYS B 1 118 ? -2.135 -11.031 -20.031 1 97.75 118 LYS B C 1
ATOM 2452 O O . LYS B 1 118 ? -2.529 -10.094 -19.344 1 97.75 118 LYS B O 1
ATOM 2457 N N . ASP B 1 119 ? -2.861 -11.594 -21 1 98.19 119 ASP B N 1
ATOM 2458 C CA . ASP B 1 119 ? -4.238 -11.164 -21.234 1 98.19 119 ASP B CA 1
ATOM 2459 C C . ASP B 1 119 ? -5.09 -11.352 -19.984 1 98.19 119 ASP B C 1
ATOM 2461 O O . ASP B 1 119 ? -5.883 -10.477 -19.625 1 98.19 119 ASP B O 1
ATOM 2465 N N . THR B 1 120 ? -4.914 -12.461 -19.391 1 98.25 120 THR B N 1
ATOM 2466 C CA . THR B 1 120 ? -5.664 -12.758 -18.172 1 98.25 120 THR B CA 1
ATOM 2467 C C . THR B 1 120 ? -5.285 -11.781 -17.062 1 98.25 120 THR B C 1
ATOM 2469 O O . THR B 1 120 ? -6.16 -11.219 -16.406 1 98.25 120 THR B O 1
ATOM 2472 N N . TRP B 1 121 ? -4.023 -11.531 -16.922 1 97.62 121 TRP B N 1
ATOM 2473 C CA . TRP B 1 121 ? -3.527 -10.586 -15.93 1 97.62 121 TRP B CA 1
ATOM 2474 C C . TRP B 1 121 ? -4.098 -9.188 -16.188 1 97.62 121 TRP B C 1
ATOM 2476 O O . TRP B 1 121 ? -4.598 -8.547 -15.258 1 97.62 121 TRP B O 1
ATOM 2486 N N . ASP B 1 122 ? -4.023 -8.773 -17.422 1 97.69 122 ASP B N 1
ATOM 2487 C CA . ASP B 1 122 ? -4.504 -7.445 -17.797 1 97.69 122 ASP B CA 1
ATOM 2488 C C . ASP B 1 122 ? -5.992 -7.297 -17.484 1 97.69 122 ASP B C 1
ATOM 2490 O O . ASP B 1 122 ? -6.434 -6.254 -17 1 97.69 122 ASP B O 1
ATOM 2494 N N . THR B 1 123 ? -6.695 -8.312 -17.797 1 97.75 123 THR B N 1
ATOM 2495 C CA . THR B 1 123 ? -8.125 -8.32 -17.516 1 97.75 123 THR B CA 1
ATOM 2496 C C . THR B 1 123 ? -8.383 -8.203 -16.016 1 97.75 123 THR B C 1
ATOM 2498 O O . THR B 1 123 ? -9.219 -7.406 -15.578 1 97.75 123 THR B O 1
ATOM 2501 N N . ARG B 1 124 ? -7.652 -8.961 -15.219 1 97.31 124 ARG B N 1
ATOM 2502 C CA . ARG B 1 124 ? -7.836 -8.961 -13.766 1 97.31 124 ARG B CA 1
ATOM 2503 C C . ARG B 1 124 ? -7.391 -7.637 -13.156 1 97.31 124 ARG B C 1
ATOM 2505 O O . ARG B 1 124 ? -8.031 -7.125 -12.234 1 97.31 124 ARG B O 1
ATOM 2512 N N . ILE B 1 125 ? -6.344 -7.023 -13.695 1 96.44 125 ILE B N 1
ATOM 2513 C CA . ILE B 1 125 ? -5.867 -5.73 -13.227 1 96.44 125 ILE B CA 1
ATOM 2514 C C . ILE B 1 125 ? -6.926 -4.66 -13.492 1 96.44 125 ILE B C 1
ATOM 2516 O O . ILE B 1 125 ? -7.18 -3.803 -12.641 1 96.44 125 ILE B O 1
ATOM 2520 N N . ALA B 1 126 ? -7.551 -4.738 -14.695 1 95.56 126 ALA B N 1
ATOM 2521 C CA . ALA B 1 126 ? -8.617 -3.795 -15.023 1 95.56 126 ALA B CA 1
ATOM 2522 C C . ALA B 1 126 ? -9.789 -3.936 -14.055 1 95.56 126 ALA B C 1
ATOM 2524 O O . ALA B 1 126 ? -10.336 -2.936 -13.586 1 95.56 126 ALA B O 1
ATOM 2525 N N . LYS B 1 127 ? -10.109 -5.156 -13.727 1 94.5 127 LYS B N 1
ATOM 2526 C CA . LYS B 1 127 ? -11.188 -5.418 -12.781 1 94.5 127 LYS B CA 1
ATOM 2527 C C . LYS B 1 127 ? -10.828 -4.902 -11.391 1 94.5 127 LYS B C 1
ATOM 2529 O O . LYS B 1 127 ? -11.68 -4.363 -10.68 1 94.5 127 LYS B O 1
ATOM 2534 N N . LEU B 1 128 ? -9.609 -5.102 -11 1 93.25 128 LEU B N 1
ATOM 2535 C CA . LEU B 1 128 ? -9.133 -4.629 -9.703 1 93.25 128 LEU B CA 1
ATOM 2536 C C . LEU B 1 128 ? -9.242 -3.111 -9.602 1 93.25 128 LEU B C 1
ATOM 2538 O O . LEU B 1 128 ? -9.695 -2.584 -8.578 1 93.25 128 LEU B O 1
ATOM 2542 N N . ARG B 1 129 ? -8.805 -2.438 -10.656 1 92.19 129 ARG B N 1
ATOM 2543 C CA . ARG B 1 129 ? -8.859 -0.979 -10.68 1 92.19 129 ARG B CA 1
ATOM 2544 C C . ARG B 1 129 ? -10.297 -0.485 -10.531 1 92.19 129 ARG B C 1
ATOM 2546 O O . ARG B 1 129 ? -10.57 0.41 -9.734 1 92.19 129 ARG B O 1
ATOM 2553 N N . LEU B 1 130 ? -11.172 -1.134 -11.289 1 89.88 130 LEU B N 1
ATOM 2554 C CA . LEU B 1 130 ? -12.578 -0.767 -11.242 1 89.88 130 LEU B CA 1
ATOM 2555 C C . LEU B 1 130 ? -13.156 -1.031 -9.852 1 89.88 130 LEU B C 1
ATOM 2557 O O . LEU B 1 130 ? -13.938 -0.226 -9.336 1 89.88 130 LEU B O 1
ATOM 2561 N N . SER B 1 131 ? -12.828 -2.143 -9.266 1 85.56 131 SER B N 1
ATOM 2562 C CA . SER B 1 131 ? -13.289 -2.5 -7.93 1 85.56 131 SER B CA 1
ATOM 2563 C C . SER B 1 131 ? -12.844 -1.472 -6.895 1 85.56 131 SER B C 1
ATOM 2565 O O . SER B 1 131 ? -13.625 -1.068 -6.031 1 85.56 131 SER B O 1
ATOM 2567 N N . ALA B 1 132 ? -11.57 -1.078 -6.961 1 86.19 132 ALA B N 1
ATOM 2568 C CA . ALA B 1 132 ? -11.031 -0.085 -6.039 1 86.19 132 ALA B CA 1
ATOM 2569 C C . ALA B 1 132 ? -11.766 1.244 -6.164 1 86.19 132 ALA B C 1
ATOM 2571 O O . ALA B 1 132 ? -12.133 1.858 -5.16 1 86.19 132 ALA B O 1
ATOM 2572 N N . ASP B 1 133 ? -12.055 1.688 -7.344 1 83.81 133 ASP B N 1
ATOM 2573 C CA . ASP B 1 133 ? -12.75 2.945 -7.594 1 83.81 133 ASP B CA 1
ATOM 2574 C C . ASP B 1 133 ? -14.188 2.887 -7.078 1 83.81 133 ASP B C 1
ATOM 2576 O O . ASP B 1 133 ? -14.672 3.85 -6.48 1 83.81 133 ASP B O 1
ATOM 2580 N N . SER B 1 134 ? -14.758 1.771 -7.355 1 81.12 134 SER B N 1
ATOM 2581 C CA . SER B 1 134 ? -16.141 1.594 -6.922 1 81.12 134 SER B CA 1
ATOM 2582 C C . SER B 1 134 ? -16.25 1.592 -5.402 1 81.12 134 SER B C 1
ATOM 2584 O O . SER B 1 134 ? -17.203 2.115 -4.84 1 81.12 134 SER B O 1
ATOM 2586 N N . PHE B 1 135 ? -15.32 0.978 -4.832 1 76.62 135 PHE B N 1
ATOM 2587 C CA . PHE B 1 135 ? -15.289 0.912 -3.377 1 76.62 135 PHE B CA 1
ATOM 2588 C C . PHE B 1 135 ? -15.25 2.311 -2.773 1 76.62 135 PHE B C 1
ATOM 2590 O O . PHE B 1 135 ? -15.969 2.598 -1.812 1 76.62 135 PHE B O 1
ATOM 2597 N N . VAL B 1 136 ? -14.398 3.156 -3.258 1 77.62 136 VAL B N 1
ATOM 2598 C CA . VAL B 1 136 ? -14.195 4.496 -2.715 1 77.62 136 VAL B CA 1
ATOM 2599 C C . VAL B 1 136 ? -15.445 5.34 -2.949 1 77.62 136 VAL B C 1
ATOM 2601 O O . VAL B 1 136 ? -15.781 6.207 -2.135 1 77.62 136 VAL B O 1
ATOM 2604 N N . LYS B 1 137 ? -16.172 5.09 -3.986 1 74 137 LYS B N 1
ATOM 2605 C CA . LYS B 1 137 ? -17.359 5.867 -4.328 1 74 137 LYS B CA 1
ATOM 2606 C C . LYS B 1 137 ? -18.594 5.352 -3.586 1 74 137 LYS B C 1
ATOM 2608 O O . LYS B 1 137 ? -19.672 5.953 -3.658 1 74 137 LYS B O 1
ATOM 2613 N N . GLY B 1 138 ? -18.406 4.391 -2.697 1 66.75 138 GLY B N 1
ATOM 2614 C CA . GLY B 1 138 ? -19.516 3.879 -1.914 1 66.75 138 GLY B CA 1
ATOM 2615 C C . GLY B 1 138 ? -20.5 3.064 -2.734 1 66.75 138 GLY B C 1
ATOM 2616 O O . GLY B 1 138 ? -21.641 2.861 -2.322 1 66.75 138 GLY B O 1
ATOM 2617 N N . GLN B 1 139 ? -20.266 2.863 -3.836 1 57.94 139 GLN B N 1
ATOM 2618 C CA . GLN B 1 139 ? -21.25 2.258 -4.715 1 57.94 139 GLN B CA 1
ATOM 2619 C C . GLN B 1 139 ? -21.281 0.74 -4.551 1 57.94 139 GLN B C 1
ATOM 2621 O O . GLN B 1 139 ? -22.281 0.093 -4.883 1 57.94 139 GLN B O 1
ATOM 2626 N N . GLU B 1 140 ? -20.438 0.136 -4.273 1 54 140 GLU B N 1
ATOM 2627 C CA . GLU B 1 140 ? -20.484 -1.323 -4.309 1 54 140 GLU B CA 1
ATOM 2628 C C . GLU B 1 140 ? -19.844 -1.925 -3.057 1 54 140 GLU B C 1
ATOM 2630 O O . GLU B 1 140 ? -18.984 -1.308 -2.432 1 54 140 GLU B O 1
ATOM 2635 N N . ALA B 1 141 ? -20.719 -2.926 -2.576 1 48.94 141 ALA B N 1
ATOM 2636 C CA . ALA B 1 141 ? -20.297 -3.789 -1.477 1 48.94 141 ALA B CA 1
ATOM 2637 C C . ALA B 1 141 ? -19.062 -4.598 -1.862 1 48.94 141 ALA B C 1
ATOM 2639 O O . ALA B 1 141 ? -18.719 -4.699 -3.043 1 48.94 141 ALA B O 1
ATOM 2640 N N . HIS B 1 142 ? -18.25 -5.355 -0.758 1 51.69 142 HIS B N 1
ATOM 2641 C CA . HIS B 1 142 ? -17.156 -6.25 -0.389 1 51.69 142 HIS B CA 1
ATOM 2642 C C . HIS B 1 142 ? -17.047 -7.418 -1.366 1 51.69 142 HIS B C 1
ATOM 2644 O O . HIS B 1 142 ? -15.938 -7.871 -1.674 1 51.69 142 HIS B O 1
ATOM 2650 N N . ALA B 1 143 ? -18.234 -7.922 -1.813 1 52.5 143 ALA B N 1
ATOM 2651 C CA . ALA B 1 143 ? -18.359 -9.297 -2.285 1 52.5 143 ALA B CA 1
ATOM 2652 C C . ALA B 1 143 ? -17.438 -9.562 -3.471 1 52.5 143 ALA B C 1
ATOM 2654 O O . ALA B 1 143 ? -17.094 -10.711 -3.756 1 52.5 143 ALA B O 1
ATOM 2655 N N . LYS B 1 144 ? -16.641 -8.531 -3.814 1 66.31 144 LYS B N 1
ATOM 2656 C CA . LYS B 1 144 ? -16.109 -8.711 -5.164 1 66.31 144 LYS B CA 1
ATOM 2657 C C . LYS B 1 144 ? -14.617 -9 -5.141 1 66.31 144 LYS B C 1
ATOM 2659 O O . LYS B 1 144 ? -13.969 -9.062 -6.191 1 66.31 144 LYS B O 1
ATOM 2664 N N . LEU B 1 145 ? -14.141 -9.422 -3.883 1 80 145 LEU B N 1
ATOM 2665 C CA . LEU B 1 145 ? -12.688 -9.555 -3.918 1 80 145 LEU B CA 1
ATOM 2666 C C . LEU B 1 145 ? -12.258 -10.977 -3.598 1 80 145 LEU B C 1
ATOM 2668 O O . LEU B 1 145 ? -11.133 -11.211 -3.156 1 80 145 LEU B O 1
ATOM 2672 N N . ASP B 1 146 ? -13.125 -11.883 -3.955 1 82.94 146 ASP B N 1
ATOM 2673 C CA . ASP B 1 146 ? -12.781 -13.289 -3.771 1 82.94 146 ASP B CA 1
ATOM 2674 C C . ASP B 1 146 ? -11.859 -13.781 -4.891 1 82.94 146 ASP B C 1
ATOM 2676 O O . ASP B 1 146 ? -11.906 -13.266 -6.008 1 82.94 146 ASP B O 1
ATOM 2680 N N . ASN B 1 147 ? -10.945 -14.742 -4.57 1 89.69 147 ASN B N 1
ATOM 2681 C CA . ASN B 1 147 ? -10.117 -15.453 -5.535 1 89.69 147 ASN B CA 1
ATOM 2682 C C . ASN B 1 147 ? -8.961 -14.578 -6.031 1 89.69 147 ASN B C 1
ATOM 2684 O O . ASN B 1 147 ? -8.508 -14.727 -7.168 1 89.69 147 ASN B O 1
ATOM 2688 N N . LEU B 1 148 ? -8.602 -13.617 -5.168 1 92.44 148 LEU B N 1
ATOM 2689 C CA . LEU B 1 148 ? -7.422 -12.828 -5.5 1 92.44 148 LEU B CA 1
ATOM 2690 C C . LEU B 1 148 ? -6.145 -13.602 -5.188 1 92.44 148 LEU B C 1
ATOM 2692 O O . LEU B 1 148 ? -6.07 -14.297 -4.172 1 92.44 148 LEU B O 1
ATOM 2696 N N . THR B 1 149 ? -5.199 -13.461 -6.059 1 92.75 149 THR B N 1
ATOM 2697 C CA . THR B 1 149 ? -3.871 -13.992 -5.781 1 92.75 149 THR B CA 1
ATOM 2698 C C . THR B 1 149 ? -3.082 -13.039 -4.887 1 92.75 149 THR B C 1
ATOM 2700 O O . THR B 1 149 ? -3.504 -11.906 -4.656 1 92.75 149 THR B O 1
ATOM 2703 N N . LEU B 1 150 ? -1.98 -13.539 -4.418 1 87.5 150 LEU B N 1
ATOM 2704 C CA . LEU B 1 150 ? -1.156 -12.727 -3.529 1 87.5 150 LEU B CA 1
ATOM 2705 C C . LEU B 1 150 ? -0.679 -11.461 -4.234 1 87.5 150 LEU B C 1
ATOM 2707 O O . LEU B 1 150 ? -0.736 -10.367 -3.664 1 87.5 150 LEU B O 1
ATOM 2711 N N . MET B 1 151 ? -0.261 -11.594 -5.418 1 90.94 151 MET B N 1
ATOM 2712 C CA . MET B 1 151 ? 0.208 -10.453 -6.195 1 90.94 151 MET B CA 1
ATOM 2713 C C . MET B 1 151 ? -0.915 -9.438 -6.414 1 90.94 151 MET B C 1
ATOM 2715 O O . MET B 1 151 ? -0.691 -8.234 -6.336 1 90.94 151 MET B O 1
ATOM 2719 N N . GLU B 1 152 ? -2.061 -9.867 -6.652 1 93.25 152 GLU B N 1
ATOM 2720 C CA . GLU B 1 152 ? -3.211 -9.016 -6.922 1 93.25 152 GLU B CA 1
ATOM 2721 C C . GLU B 1 152 ? -3.645 -8.258 -5.668 1 93.25 152 GLU B C 1
ATOM 2723 O O . GLU B 1 152 ? -4.082 -7.109 -5.746 1 93.25 152 GLU B O 1
ATOM 2728 N N . ILE B 1 153 ? -3.518 -8.93 -4.535 1 91.12 153 ILE B N 1
ATOM 2729 C CA . ILE B 1 153 ? -3.854 -8.289 -3.268 1 91.12 153 ILE B CA 1
ATOM 2730 C C . ILE B 1 153 ? -2.984 -7.055 -3.062 1 91.12 153 ILE B C 1
ATOM 2732 O O . ILE B 1 153 ? -3.484 -5.992 -2.686 1 91.12 153 ILE B O 1
ATOM 2736 N N . ASN B 1 154 ? -1.735 -7.121 -3.334 1 88.5 154 ASN B N 1
ATOM 2737 C CA . ASN B 1 154 ? -0.836 -5.977 -3.234 1 88.5 154 ASN B CA 1
ATOM 2738 C C . ASN B 1 154 ? -1.218 -4.879 -4.223 1 88.5 154 ASN B C 1
ATOM 2740 O O . ASN B 1 154 ? -1.161 -3.691 -3.889 1 88.5 154 ASN B O 1
ATOM 2744 N N . THR B 1 155 ? -1.595 -5.273 -5.355 1 91.75 155 THR B N 1
ATOM 2745 C CA . THR B 1 155 ? -1.941 -4.344 -6.422 1 91.75 155 THR B CA 1
ATOM 2746 C C . THR B 1 155 ? -3.211 -3.572 -6.078 1 91.75 155 THR B C 1
ATOM 2748 O O . THR B 1 155 ? -3.268 -2.354 -6.254 1 91.75 155 THR B O 1
ATOM 2751 N N . ILE B 1 156 ? -4.188 -4.238 -5.539 1 90.06 156 ILE B N 1
ATOM 2752 C CA . ILE B 1 156 ? -5.449 -3.572 -5.246 1 90.06 156 ILE B CA 1
ATOM 2753 C C . ILE B 1 156 ? -5.25 -2.564 -4.113 1 90.06 156 ILE B C 1
ATOM 2755 O O . ILE B 1 156 ? -5.891 -1.511 -4.094 1 90.06 156 ILE B O 1
ATOM 2759 N N . GLY B 1 157 ? -4.398 -2.965 -3.184 1 87.62 157 GLY B N 1
ATOM 2760 C CA . GLY B 1 157 ? -4.051 -2 -2.15 1 87.62 157 GLY B CA 1
ATOM 2761 C C . GLY B 1 157 ? -3.537 -0.687 -2.709 1 87.62 157 GLY B C 1
ATOM 2762 O O . GLY B 1 157 ? -3.936 0.387 -2.252 1 87.62 157 GLY B O 1
ATOM 2763 N N . THR B 1 158 ? -2.73 -0.785 -3.672 1 91.19 158 THR B N 1
ATOM 2764 C CA . THR B 1 158 ? -2.168 0.39 -4.328 1 91.19 158 THR B CA 1
ATOM 2765 C C . THR B 1 158 ? -3.258 1.182 -5.047 1 91.19 158 THR B C 1
ATOM 2767 O O . THR B 1 158 ? -3.32 2.408 -4.93 1 91.19 158 THR B O 1
ATOM 2770 N N . PHE B 1 159 ? -4.156 0.479 -5.75 1 91 159 PHE B N 1
ATOM 2771 C CA . PHE B 1 159 ? -5.234 1.14 -6.477 1 91 159 PHE B CA 1
ATOM 2772 C C . PHE B 1 159 ? -6.172 1.861 -5.516 1 91 159 PHE B C 1
ATOM 2774 O O . PHE B 1 159 ? -6.613 2.979 -5.789 1 91 159 PHE B O 1
ATOM 2781 N N . PHE B 1 160 ? -6.477 1.168 -4.422 1 89 160 PHE B N 1
ATOM 2782 C CA . PHE B 1 160 ? -7.344 1.752 -3.404 1 89 160 PHE B CA 1
ATOM 2783 C C . PHE B 1 160 ? -6.75 3.051 -2.871 1 89 160 PHE B C 1
ATOM 2785 O O . PHE B 1 160 ? -7.438 4.07 -2.807 1 89 160 PHE B O 1
ATOM 2792 N N . THR B 1 161 ? -5.473 3.057 -2.557 1 90 161 THR B N 1
ATOM 2793 C CA . THR B 1 161 ? -4.793 4.238 -2.035 1 90 161 THR B CA 1
ATOM 2794 C C . THR B 1 161 ? -4.777 5.355 -3.072 1 90 161 THR B C 1
ATOM 2796 O O . THR B 1 161 ? -5.016 6.52 -2.744 1 90 161 THR B O 1
ATOM 2799 N N . GLU B 1 162 ? -4.504 5.008 -4.281 1 91.38 162 GLU B N 1
ATOM 2800 C CA . GLU B 1 162 ? -4.504 5.988 -5.363 1 91.38 162 GLU B CA 1
ATOM 2801 C C . GLU B 1 162 ? -5.871 6.648 -5.512 1 91.38 162 GLU B C 1
ATOM 2803 O O . GLU B 1 162 ? -5.961 7.863 -5.703 1 91.38 162 GLU B O 1
ATOM 2808 N N . SER B 1 163 ? -6.879 5.848 -5.457 1 89.06 163 SER B N 1
ATOM 2809 C CA . SER B 1 163 ? -8.234 6.371 -5.586 1 89.06 163 SER B CA 1
ATOM 2810 C C . SER B 1 163 ? -8.57 7.328 -4.445 1 89.06 163 SER B C 1
ATOM 2812 O O . SER B 1 163 ? -9.164 8.391 -4.668 1 89.06 163 SER B O 1
ATOM 2814 N N . LEU B 1 164 ? -8.242 6.934 -3.26 1 89.56 164 LEU B N 1
ATOM 2815 C CA . LEU B 1 164 ? -8.484 7.785 -2.102 1 89.56 164 LEU B CA 1
ATOM 2816 C C . LEU B 1 164 ? -7.715 9.094 -2.219 1 89.56 164 LEU B C 1
ATOM 2818 O O . LEU B 1 164 ? -8.242 10.164 -1.895 1 89.56 164 LEU B O 1
ATOM 2822 N N . ASN B 1 165 ? -6.461 9.016 -2.664 1 88.19 165 ASN B N 1
ATOM 2823 C CA . ASN B 1 165 ? -5.652 10.211 -2.877 1 88.19 165 ASN B CA 1
ATOM 2824 C C . ASN B 1 165 ? -6.297 11.148 -3.9 1 88.19 165 ASN B C 1
ATOM 2826 O O . ASN B 1 165 ? -6.281 12.367 -3.729 1 88.19 165 ASN B O 1
ATOM 2830 N N . HIS B 1 166 ? -6.766 10.562 -4.895 1 87.56 166 HIS B N 1
ATOM 2831 C CA . HIS B 1 166 ? -7.434 11.352 -5.922 1 87.56 166 HIS B CA 1
ATOM 2832 C C . HIS B 1 166 ? -8.641 12.086 -5.352 1 87.56 166 HIS B C 1
ATOM 2834 O O . HIS B 1 166 ? -8.836 13.273 -5.613 1 87.56 166 HIS B O 1
ATOM 2840 N N . MET B 1 167 ? -9.383 11.414 -4.617 1 85.31 167 MET B N 1
ATOM 2841 C CA . MET B 1 167 ? -10.555 12.016 -3.982 1 85.31 167 MET B CA 1
ATOM 2842 C C . MET B 1 167 ? -10.141 13.148 -3.047 1 85.31 167 MET B C 1
ATOM 2844 O O . MET B 1 167 ? -10.797 14.188 -2.998 1 85.31 167 MET B O 1
ATOM 2848 N N . TYR B 1 168 ? -9.148 12.867 -2.369 1 84.88 168 TYR B N 1
ATOM 2849 C CA . TYR B 1 168 ? -8.617 13.875 -1.453 1 84.88 168 TYR B CA 1
ATOM 2850 C C . TYR B 1 168 ? -8.227 15.148 -2.201 1 84.88 168 TYR B C 1
ATOM 2852 O O . TYR B 1 168 ? -8.57 16.25 -1.774 1 84.88 168 TYR B O 1
ATOM 2860 N N . LYS B 1 169 ? -7.566 15.016 -3.262 1 84.31 169 LYS B N 1
ATOM 2861 C CA . LYS B 1 169 ? -7.113 16.156 -4.062 1 84.31 169 LYS B CA 1
ATOM 2862 C C . LYS B 1 169 ? -8.297 16.922 -4.633 1 84.31 169 LYS B C 1
ATOM 2864 O O . LYS B 1 169 ? -8.258 18.156 -4.703 1 84.31 169 LYS B O 1
ATOM 2869 N N . LEU B 1 170 ? -9.266 16.234 -5.051 1 81.94 170 LEU B N 1
ATOM 2870 C CA . LEU B 1 170 ? -10.453 16.875 -5.598 1 81.94 170 LEU B CA 1
ATOM 2871 C C . LEU B 1 170 ? -11.164 17.703 -4.535 1 81.94 170 LEU B C 1
ATOM 2873 O O . LEU B 1 170 ? -11.633 18.812 -4.816 1 81.94 170 LEU B O 1
ATOM 2877 N N . ARG B 1 171 ? -11.211 17.188 -3.43 1 78.06 171 ARG B N 1
ATOM 2878 C CA . ARG B 1 171 ? -11.867 17.875 -2.322 1 78.06 171 ARG B CA 1
ATOM 2879 C C . ARG B 1 171 ? -11.086 19.109 -1.896 1 78.06 171 ARG B C 1
ATOM 2881 O O . ARG B 1 171 ? -11.672 20.141 -1.594 1 78.06 171 ARG B O 1
ATOM 2888 N N . THR B 1 172 ? -9.742 19.016 -1.842 1 76 172 THR B N 1
ATOM 2889 C CA . THR B 1 172 ? -8.898 20.109 -1.392 1 76 172 THR B CA 1
ATOM 2890 C C . THR B 1 172 ? -8.805 21.188 -2.461 1 76 172 THR B C 1
ATOM 2892 O O . THR B 1 172 ? -8.719 22.375 -2.145 1 76 172 THR B O 1
ATOM 2895 N N . SER B 1 173 ? -8.742 20.766 -3.66 1 69.38 173 SER B N 1
ATOM 2896 C CA . SER B 1 173 ? -8.742 21.75 -4.746 1 69.38 173 SER B CA 1
ATOM 2897 C C . SER B 1 173 ? -10.031 22.547 -4.762 1 69.38 173 SER B C 1
ATOM 2899 O O . SER B 1 173 ? -10.023 23.734 -5.102 1 69.38 173 SER B O 1
ATOM 2901 N N . LEU B 1 174 ? -11.078 21.906 -4.461 1 61.44 174 LEU B N 1
ATOM 2902 C CA . LEU B 1 174 ? -12.375 22.578 -4.414 1 61.44 174 LEU B CA 1
ATOM 2903 C C . LEU B 1 174 ? -12.43 23.562 -3.248 1 61.44 174 LEU B C 1
ATOM 2905 O O . LEU B 1 174 ? -13.102 24.594 -3.332 1 61.44 174 LEU B O 1
ATOM 2909 N N . GLN B 1 175 ? -11.758 23.156 -2.332 1 60 175 GLN B N 1
ATOM 2910 C CA . GLN B 1 175 ? -11.773 24.031 -1.159 1 60 175 GLN B CA 1
ATOM 2911 C C . GLN B 1 175 ? -10.789 25.188 -1.32 1 60 175 GLN B C 1
ATOM 2913 O O . GLN B 1 175 ? -11 26.266 -0.758 1 60 175 GLN B O 1
ATOM 2918 N N . ASN B 1 176 ? -9.664 24.984 -2.143 1 57.69 176 ASN B N 1
ATOM 2919 C CA . ASN B 1 176 ? -8.734 26.078 -2.424 1 57.69 176 ASN B CA 1
ATOM 2920 C C . ASN B 1 176 ? -8.742 26.453 -3.902 1 57.69 176 ASN B C 1
ATOM 2922 O O . ASN B 1 176 ? -7.887 26 -4.668 1 57.69 176 ASN B O 1
ATOM 2926 N N . PRO B 1 177 ? -9.836 26.969 -4.562 1 47.78 177 PRO B N 1
ATOM 2927 C CA . PRO B 1 177 ? -9.891 27.375 -5.969 1 47.78 177 PRO B CA 1
ATOM 2928 C C . PRO B 1 177 ? -8.797 28.359 -6.348 1 47.78 177 PRO B C 1
ATOM 2930 O O . PRO B 1 177 ? -8.656 28.719 -7.52 1 47.78 177 PRO B O 1
ATOM 2933 N N . GLU B 1 178 ? -8.133 29.078 -5.566 1 45.75 178 GLU B N 1
ATOM 2934 C CA . GLU B 1 178 ? -7.426 30.297 -5.949 1 45.75 178 GLU B CA 1
ATOM 2935 C C . GLU B 1 178 ? -6.266 29.984 -6.895 1 45.75 178 GLU B C 1
ATOM 2937 O O . GLU B 1 178 ? -5.754 30.875 -7.57 1 45.75 178 GLU B O 1
ATOM 2942 N N . GLU B 1 179 ? -5.484 28.969 -6.824 1 44.19 179 GLU B N 1
ATOM 2943 C CA . GLU B 1 179 ? -4.262 29.141 -7.598 1 44.19 179 GLU B CA 1
ATOM 2944 C C . GLU B 1 179 ? -4.543 29.094 -9.094 1 44.19 179 GLU B C 1
ATOM 2946 O O . GLU B 1 179 ? -3.619 29.156 -9.914 1 44.19 179 GLU B O 1
ATOM 2951 N N . GLY B 1 180 ? -5.703 28.688 -9.555 1 38.59 180 GLY B N 1
ATOM 2952 C CA . GLY B 1 180 ? -5.832 28.75 -11 1 38.59 180 GLY B CA 1
ATOM 2953 C C . GLY B 1 180 ? -5.855 30.172 -11.539 1 38.59 180 GLY B C 1
ATOM 2954 O O . GLY B 1 180 ? -6.105 30.375 -12.734 1 38.59 180 GLY B O 1
ATOM 2955 N N . GLN B 1 181 ? -6.047 31.188 -10.727 1 36.69 181 GLN B N 1
ATOM 2956 C CA . GLN B 1 181 ? -6.203 32.469 -11.406 1 36.69 181 GLN B CA 1
ATOM 2957 C C . GLN B 1 181 ? -4.902 32.906 -12.078 1 36.69 181 GLN B C 1
ATOM 2959 O O . GLN B 1 181 ? -4.855 33.938 -12.742 1 36.69 181 GLN B O 1
ATOM 2964 N N . SER B 1 182 ? -3.656 32.438 -11.719 1 36.62 182 SER B N 1
ATOM 2965 C CA . SER B 1 182 ? -2.641 33.344 -12.242 1 36.62 182 SER B CA 1
ATOM 2966 C C . SER B 1 182 ? -2.561 33.281 -13.758 1 36.62 182 SER B C 1
ATOM 2968 O O . SER B 1 182 ? -2.16 34.25 -14.422 1 36.62 182 SER B O 1
ATOM 2970 N N . GLN B 1 183 ? -2.494 32 -14.383 1 32.81 183 GLN B N 1
ATOM 2971 C CA . GLN B 1 183 ? -1.766 32.188 -15.633 1 32.81 183 GLN B CA 1
ATOM 2972 C C . GLN B 1 183 ? -2.67 32.75 -16.719 1 32.81 183 GLN B C 1
ATOM 2974 O O . GLN B 1 183 ? -3.145 32.031 -17.594 1 32.81 183 GLN B O 1
ATOM 2979 N N . ASP B 1 184 ? -3.688 33.469 -16.359 1 29.08 184 ASP B N 1
ATOM 2980 C CA . ASP B 1 184 ? -4.203 34.031 -17.609 1 29.08 184 ASP B CA 1
ATOM 2981 C C . ASP B 1 184 ? -3.158 34.906 -18.297 1 29.08 184 ASP B C 1
ATOM 2983 O O . ASP B 1 184 ? -3.465 35.625 -19.25 1 29.08 184 ASP B O 1
ATOM 2987 N N . TYR B 1 185 ? -1.748 34.75 -18.016 1 28.23 185 TYR B N 1
ATOM 2988 C CA . TYR B 1 185 ? -1.119 35.594 -19.047 1 28.23 185 TYR B CA 1
ATOM 2989 C C . TYR B 1 185 ? -1.19 34.938 -20.406 1 28.23 185 TYR B C 1
ATOM 2991 O O . TYR B 1 185 ? -1.17 33.688 -20.516 1 28.23 185 TYR B O 1
#

InterPro domains:
  IPR007257 DNA replication complex GINS protein Psf2 [PIRSF028998] (1-182)
  IPR007257 DNA replication complex GINS protein Psf2 [PTHR12772] (2-182)
  IPR021151 GINS subunit, domain A [PF05916] (65-170)
  IPR036224 GINS, helical bundle-like domain superfamily [SSF158573] (62-172)
  IPR056784 DNA replication complex GINS protein PSF2, N-terminal domain [PF25005] (3-61)
  IPR056784 DNA replication complex GINS protein PSF2, N-terminal domain [cd21694] (2-63)

GO terms:
  GO:0071162 CMG complex (C, IDA)
  GO:0005694 chromosome (C, EXP)
  GO:0005654 nucleoplasm (C, TAS)
  GO:0005634 nucleus (C, IDA)
  GO:0003682 chromatin binding (F, IDA)
  GO:0032784 regulation of DNA-templated transcription elongation (P, IDA)
  GO:0006271 DNA strand elongation involved in DNA replication (P, IDA)
  GO:0006260 DNA replication (P, IMP)
  GO:0000811 GINS complex (C, IPI)

pLDDT: mean 87.88, std 15.28, range [27.91, 98.62]

Secondary structure (DSSP, 8-state):
--HHHHHHHHHHSEEEEEESS-B--B--TT--B--B-TTS-EEEEHHHHHHHHHTT-EEEE--TT-SHHHHHHHHHHHHH-SSPPPPS-TTHHHHHHHHHHHHGGGSTTHHHHHHHHHHHHHHHHHHHHHHHHHHHTT-S-GGGGTT--HHHHHHHHHHHHHHHHHHHHHHHHHH-GGGGGGGG-/--HHHHHHHHHHSEEEEEESS-B--B--TT--B--B-TT--EEEEHHHHHHHHHTT-EEEE--TT-SHHHHHHHHHHHHH-SSPPPPS-TTHHHHHHHHHHHHGGGSTTHHHHHHHHHHHHHHHHHHHHHHHHHHHTT-S-SGGGTT--HHHHHHHHHHHHHHHHHHHHHHHHHH-GGGGGGGG-

Foldseek 3Di:
DDPVVLLVVQQQDKFKKAFQDADDWDDDPVGIDDGHDHRDIDIDGNVVVLVCVVVVGIATADDPCLDLVNLVVQLVVCQVDLAGDADPDLNVPSNLVSCCVRHVVRRPPNVSSVVSVVSSVVSVLVSLLVVLLCVVVVNDDPPRHPNHHPNSVVSSVVSNVVNVVVVVCVVVCVVVVPPVPPPPD/DDPVVLLVVQQQDKFKKAFQDADDWDDDPVGIDDGHDHRDIDIDGNVVRLVCVVVVGIATADDPCLDLVNLVVQQVVCQVDLAGDADPDLNVPSNLVSCCVRHVVRRPPNVSSVVSVVSSVVSVLVSLLVVLLCVVVVNDDPPRHPNHHPNSVVSSVVSNVVNVVVVVVVVVCVVVVPPVPPPPD